Protein AF-A0A960R4X6-F1 (afdb_monomer_lite)

Radius of gyration: 18.83 Å; chains: 1; bounding box: 35×56×44 Å

pLDDT: mean 79.87, std 12.25, range [41.25, 94.38]

Foldseek 3Di:
DDADPVRDDDDDDDDQPPQQKDWDKDFPDDPQWTKIKIFIKRQDDDQLFARIKTWIKMWIDHPDPPDDTDIDPIDIDGAHDQDQDDPPDQPLLQHDVQKWKKWWFQDVHIDIFIWGADSVQWIDTPPWAWPTWGADSVFQKTWGWIQDPPPRWIKTWIFGRRRSNSKTWTKIDTPPTITIIIIHDPD

Secondary structure (DSSP, 8-state):
-EE-TTS-EE----PPPTTSEEEEEEE---SS-EEEEEEEEE---BTTTBSEEEEEEEEEE--STT-PPEEPPPEEEEE----PPPBTB---SS-SSSEEEEEEESSSS-EEEEEEE-TT-BEEETTSEEEEEEE-TTT-EEEEEEE-TTT-PEEEEEEEEETTTTEEEEEEEETTEEEEEEEEE--

Sequence (187 aa):
KGVLNDGKRVAASNWITGEGDWFLFRNLSTKAVKSHLGGYLNFRDLPGVSDFDGTLSRWTSKWVEGVETVTDDPVEVVGSSFVRRIKGEDPKLLGESGEGVLTLIGWDEPESFGISWNAKNRLFINGYRLLKGGINPRNGLVSGAFIDPETGQKAIFGGALLQKQGMVGGRFVRGEETGQILIEAND

Structure (mmCIF, N/CA/C/O backbone):
data_AF-A0A960R4X6-F1
#
_entry.id   AF-A0A960R4X6-F1
#
loop_
_atom_site.group_PDB
_atom_site.id
_atom_site.type_symbol
_atom_site.label_atom_id
_atom_site.label_alt_id
_atom_site.label_comp_id
_atom_site.label_asym_id
_atom_site.label_entity_id
_atom_site.label_seq_id
_atom_site.pdbx_PDB_ins_code
_atom_site.Cartn_x
_atom_site.Cartn_y
_atom_site.Cartn_z
_atom_site.occupancy
_atom_site.B_iso_or_equiv
_atom_site.auth_seq_id
_atom_site.auth_comp_id
_atom_site.auth_asym_id
_atom_site.auth_atom_id
_atom_site.pdbx_PDB_model_num
ATOM 1 N N . LYS A 1 1 ? -3.209 12.017 -13.807 1.00 55.88 1 LYS A N 1
ATOM 2 C CA . LYS A 1 1 ? -4.615 12.171 -14.267 1.00 55.88 1 LYS A CA 1
ATOM 3 C C . LYS A 1 1 ? -5.268 13.254 -13.421 1.00 55.88 1 LYS A C 1
ATOM 5 O O . LYS A 1 1 ? -5.107 13.198 -12.210 1.00 55.88 1 LYS A O 1
ATOM 10 N N . GLY A 1 2 ? -5.946 14.218 -14.032 1.00 50.75 2 GLY A N 1
ATOM 11 C CA . GLY A 1 2 ? -6.633 15.317 -13.351 1.00 50.75 2 GLY A CA 1
ATOM 12 C C . GLY A 1 2 ? -7.954 15.644 -14.039 1.00 50.75 2 GLY A C 1
ATOM 13 O O . GLY A 1 2 ? -8.261 15.074 -15.088 1.00 50.75 2 GLY A O 1
ATOM 14 N N . VAL A 1 3 ? -8.735 16.536 -13.442 1.00 59.34 3 VAL A N 1
ATOM 15 C CA . VAL A 1 3 ? -9.964 17.074 -14.032 1.00 59.34 3 VAL A CA 1
ATOM 16 C C . VAL A 1 3 ? -9.813 18.590 -14.070 1.00 59.34 3 VAL A C 1
ATOM 18 O O . VAL A 1 3 ? -9.476 19.188 -13.051 1.00 59.34 3 VAL A O 1
ATOM 21 N N . LEU A 1 4 ? -9.977 19.185 -15.249 1.00 53.28 4 LEU A N 1
ATOM 22 C CA . LEU A 1 4 ? -9.955 20.635 -15.430 1.00 53.28 4 LEU A CA 1
ATOM 23 C C . LEU A 1 4 ? -11.233 21.263 -14.858 1.00 53.28 4 LEU A C 1
ATOM 25 O O . LEU A 1 4 ? -12.225 20.575 -14.619 1.00 53.28 4 LEU A O 1
ATOM 29 N N . ASN A 1 5 ? -11.235 22.585 -14.687 1.00 41.25 5 ASN A N 1
ATOM 30 C CA . ASN A 1 5 ? -12.400 23.317 -14.177 1.00 41.25 5 ASN A CA 1
ATOM 31 C C . ASN A 1 5 ? -13.652 23.181 -15.072 1.00 41.25 5 ASN A C 1
ATOM 33 O O . ASN A 1 5 ? -14.757 23.400 -14.590 1.00 41.25 5 ASN A O 1
ATOM 37 N N . ASP A 1 6 ? -13.499 22.785 -16.341 1.00 75.56 6 ASP A N 1
ATOM 38 C CA . ASP A 1 6 ? -14.596 22.490 -17.276 1.00 75.56 6 ASP A CA 1
ATOM 39 C C . ASP A 1 6 ? -15.070 21.020 -17.228 1.00 75.56 6 ASP A C 1
ATOM 41 O O . ASP A 1 6 ? -15.877 20.590 -18.050 1.00 75.56 6 ASP A O 1
ATOM 45 N N . GLY A 1 7 ? -14.558 20.221 -16.285 1.00 57.72 7 GLY A N 1
ATOM 46 C CA . GLY A 1 7 ? -14.910 18.811 -16.122 1.00 57.72 7 GLY A CA 1
ATOM 47 C C . GLY A 1 7 ? -14.164 17.850 -17.053 1.00 57.72 7 GLY A C 1
ATOM 48 O O . GLY A 1 7 ? -14.346 16.632 -16.938 1.00 57.72 7 GLY A O 1
ATOM 49 N N . LYS A 1 8 ? -13.288 18.332 -17.948 1.00 65.50 8 LYS A N 1
ATOM 50 C CA . LYS A 1 8 ? -12.516 17.444 -18.829 1.00 65.50 8 LYS A CA 1
ATOM 51 C C . LYS A 1 8 ? -11.432 16.698 -18.068 1.00 65.50 8 LYS A C 1
ATOM 53 O O . LYS A 1 8 ? -10.655 17.269 -17.304 1.00 65.50 8 LYS A O 1
ATOM 58 N N . ARG A 1 9 ? -11.343 15.392 -18.327 1.00 65.81 9 ARG A N 1
ATOM 59 C CA . ARG A 1 9 ? -10.270 14.536 -17.813 1.00 65.81 9 ARG A CA 1
ATOM 60 C C . ARG A 1 9 ? -8.997 14.792 -18.606 1.00 65.81 9 ARG A C 1
ATOM 62 O O . ARG A 1 9 ? -8.986 14.622 -19.819 1.00 65.81 9 ARG A O 1
ATOM 69 N N . VAL A 1 10 ? -7.920 15.123 -17.910 1.00 53.00 10 VAL A N 1
ATOM 70 C CA . VAL A 1 10 ? -6.581 15.249 -18.489 1.00 53.00 10 VAL A CA 1
ATOM 71 C C . VAL A 1 10 ? -5.679 14.120 -18.005 1.00 53.00 10 VAL A C 1
ATOM 73 O O . VAL A 1 10 ? -5.672 13.740 -16.827 1.00 53.00 10 VAL A O 1
ATOM 76 N N . ALA A 1 11 ? -4.899 13.571 -18.928 1.00 57.22 11 ALA A N 1
ATOM 77 C CA . ALA A 1 11 ? -3.768 12.708 -18.636 1.00 57.22 11 ALA A CA 1
ATOM 78 C C . ALA A 1 11 ? -2.500 13.446 -19.070 1.00 57.22 11 ALA A C 1
ATOM 80 O O . ALA A 1 11 ? -2.475 14.039 -20.141 1.00 57.22 11 ALA A O 1
ATOM 81 N N . ALA A 1 12 ? -1.483 13.425 -18.216 1.00 58.88 12 ALA A N 1
ATOM 82 C CA . ALA A 1 12 ? -0.151 13.890 -18.556 1.00 58.88 12 ALA A CA 1
ATOM 83 C C . ALA A 1 12 ? 0.741 12.654 -18.649 1.00 58.88 12 ALA A C 1
ATOM 85 O O . ALA A 1 12 ? 0.661 11.776 -17.785 1.00 58.88 12 ALA A O 1
ATOM 86 N N . SER A 1 13 ? 1.543 12.592 -19.701 1.00 66.12 13 SER A N 1
ATOM 87 C CA . SER A 1 13 ? 2.703 11.717 -19.817 1.00 66.12 13 SER A CA 1
ATOM 88 C C . SER A 1 13 ? 3.943 12.573 -19.613 1.00 66.12 13 SER A C 1
ATOM 90 O O . SER A 1 13 ? 3.954 13.741 -19.999 1.00 66.12 13 SER A O 1
ATOM 92 N N . ASN A 1 14 ? 4.971 12.005 -19.003 1.00 66.12 14 ASN A N 1
ATOM 93 C CA . ASN A 1 14 ? 6.261 12.660 -18.871 1.00 66.12 14 ASN A CA 1
ATOM 94 C C . ASN A 1 14 ? 7.337 11.704 -19.385 1.00 66.12 14 ASN A C 1
ATOM 96 O O . ASN A 1 14 ? 7.110 10.492 -19.426 1.00 66.12 14 ASN A O 1
ATOM 100 N N . TRP A 1 15 ? 8.469 12.255 -19.796 1.00 75.69 15 TRP A N 1
ATOM 101 C CA . TRP A 1 15 ? 9.598 11.459 -20.256 1.00 75.69 15 TRP A CA 1
ATOM 102 C C . TRP A 1 15 ? 10.333 10.883 -19.046 1.00 75.69 15 TRP A C 1
ATOM 104 O O . TRP A 1 15 ? 10.498 11.563 -18.033 1.00 75.69 15 TRP A O 1
ATOM 114 N N . ILE A 1 16 ? 10.727 9.620 -19.155 1.00 77.88 16 ILE A N 1
ATOM 115 C CA . ILE A 1 16 ? 11.693 8.988 -18.257 1.00 77.88 16 ILE A CA 1
ATOM 116 C C . ILE A 1 16 ? 13.057 9.184 -18.924 1.00 77.88 16 ILE A C 1
ATOM 118 O O . ILE A 1 16 ? 13.142 9.115 -20.157 1.00 77.88 16 ILE A O 1
ATOM 122 N N . THR A 1 17 ? 14.101 9.492 -18.155 1.00 81.62 17 THR A N 1
ATOM 123 C CA . THR A 1 17 ? 15.453 9.593 -18.725 1.00 81.62 17 THR A CA 1
ATOM 124 C C . THR A 1 17 ? 15.879 8.240 -19.306 1.00 81.62 17 THR A C 1
ATOM 126 O O . THR A 1 17 ? 15.308 7.198 -18.981 1.00 81.62 17 THR A O 1
ATOM 129 N N . GLY A 1 18 ? 16.905 8.226 -20.161 1.00 78.88 18 GLY A N 1
ATOM 130 C CA . GLY A 1 18 ? 17.477 6.962 -20.648 1.00 78.88 18 GLY A CA 1
ATOM 131 C C . GLY A 1 18 ? 18.017 6.063 -19.524 1.00 78.88 18 GLY A C 1
ATOM 132 O O . GLY A 1 18 ? 18.148 4.862 -19.721 1.00 78.88 18 GLY A O 1
ATOM 133 N N . GLU A 1 19 ? 18.278 6.642 -18.350 1.00 84.69 19 GLU A N 1
ATOM 134 C CA . GLU A 1 19 ? 18.778 5.972 -17.144 1.00 84.69 19 GLU A CA 1
ATOM 135 C C . GLU A 1 19 ? 17.646 5.500 -16.211 1.00 84.69 19 GLU A C 1
ATOM 137 O O . GLU A 1 19 ? 17.907 4.918 -15.161 1.00 84.69 19 GLU A O 1
ATOM 142 N N . GLY A 1 20 ? 16.383 5.716 -16.595 1.00 85.12 20 GLY A N 1
ATOM 143 C CA . GLY A 1 20 ? 15.223 5.299 -15.809 1.00 85.12 20 GLY A CA 1
ATOM 144 C C . GLY A 1 20 ? 14.754 6.330 -14.781 1.00 85.12 20 GLY A C 1
ATOM 145 O O . GLY A 1 20 ? 13.775 6.079 -14.082 1.00 85.12 20 GLY A O 1
ATOM 146 N N . ASP A 1 21 ? 15.377 7.503 -14.693 1.00 88.94 21 ASP A N 1
ATOM 147 C CA . ASP A 1 21 ? 14.996 8.510 -13.705 1.00 88.94 21 ASP A CA 1
ATOM 148 C C . ASP A 1 21 ? 13.727 9.258 -14.094 1.00 88.94 21 ASP A C 1
ATOM 150 O O . ASP A 1 21 ? 13.495 9.649 -15.246 1.00 88.94 21 ASP A O 1
ATOM 154 N N . TRP A 1 22 ? 12.912 9.517 -13.082 1.00 89.62 22 TRP A N 1
ATOM 155 C CA . TRP A 1 22 ? 11.679 10.258 -13.213 1.00 89.62 22 TRP A CA 1
ATOM 156 C C . TRP A 1 22 ? 11.406 11.104 -11.977 1.00 89.62 22 TRP A C 1
ATOM 158 O O . TRP A 1 22 ? 11.309 10.603 -10.858 1.00 89.62 22 TRP A O 1
ATOM 168 N N . PHE A 1 23 ? 11.205 12.403 -12.184 1.00 87.62 23 PHE A N 1
ATOM 169 C CA . PHE A 1 23 ? 10.768 13.287 -11.114 1.00 87.62 23 PHE A CA 1
ATOM 170 C C . PHE A 1 23 ? 9.242 13.250 -10.981 1.00 87.62 23 PHE A C 1
ATOM 172 O O . PHE A 1 23 ? 8.503 13.689 -11.873 1.00 87.62 23 PHE A O 1
ATOM 179 N N . LEU A 1 24 ? 8.764 12.746 -9.844 1.00 86.81 24 LEU A N 1
ATOM 180 C CA . LEU A 1 24 ? 7.360 12.805 -9.471 1.00 86.81 24 LEU A CA 1
ATOM 181 C C . LEU A 1 24 ? 7.066 14.164 -8.836 1.00 86.81 24 LEU A C 1
ATOM 183 O O . LEU A 1 24 ? 7.719 14.577 -7.884 1.00 86.81 24 LEU A O 1
ATOM 187 N N . PHE A 1 25 ? 5.992 14.804 -9.287 1.00 85.12 25 PHE A N 1
ATOM 188 C CA . PHE A 1 25 ? 5.370 15.909 -8.571 1.00 85.12 25 PHE A CA 1
ATOM 189 C C . PHE A 1 25 ? 3.854 15.749 -8.576 1.00 85.12 25 PHE A C 1
ATOM 191 O O . PHE A 1 25 ? 3.225 15.531 -9.616 1.00 85.12 25 PHE A O 1
ATOM 198 N N . ARG A 1 26 ? 3.243 15.882 -7.401 1.00 84.00 26 ARG A N 1
ATOM 199 C CA . ARG A 1 26 ? 1.800 15.820 -7.216 1.00 84.00 26 ARG A CA 1
ATOM 200 C C . ARG A 1 26 ? 1.354 16.869 -6.215 1.00 84.00 26 ARG A C 1
ATOM 202 O O . ARG A 1 26 ? 1.746 16.856 -5.055 1.00 84.00 26 ARG A O 1
ATOM 209 N N . ASN A 1 27 ? 0.450 17.737 -6.652 1.00 82.50 27 ASN A N 1
ATOM 210 C CA . ASN A 1 27 ? -0.238 18.643 -5.748 1.00 82.50 27 ASN A CA 1
ATOM 211 C C . ASN A 1 27 ? -1.233 17.854 -4.873 1.00 82.50 27 ASN A C 1
ATOM 213 O O . ASN A 1 27 ? -2.078 17.123 -5.397 1.00 82.50 27 ASN A O 1
ATOM 217 N N . LEU A 1 28 ? -1.099 17.987 -3.553 1.00 81.62 28 LEU A N 1
ATOM 218 C CA . LEU A 1 28 ? -1.963 17.388 -2.529 1.00 81.62 28 LEU A CA 1
ATOM 219 C C . LEU A 1 28 ? -2.764 18.455 -1.759 1.00 81.62 28 LEU A C 1
ATOM 221 O O . LEU A 1 28 ? -3.401 18.165 -0.748 1.00 81.62 28 LEU A O 1
ATOM 225 N N . SER A 1 29 ? -2.730 19.701 -2.229 1.00 78.38 29 SER A N 1
ATOM 226 C CA . SER A 1 29 ? -3.354 20.838 -1.566 1.00 78.38 29 SER A CA 1
ATOM 227 C C . SER A 1 29 ? -4.866 20.676 -1.448 1.00 78.38 29 SER A C 1
ATOM 229 O O . SER A 1 29 ? -5.559 20.308 -2.397 1.00 78.38 29 SER A O 1
ATOM 231 N N . THR A 1 30 ? -5.386 21.054 -0.288 1.00 76.81 30 THR A N 1
ATOM 232 C CA . THR A 1 30 ? -6.812 21.225 -0.016 1.00 76.81 30 THR A CA 1
ATOM 233 C C . THR A 1 30 ? -7.149 22.718 0.077 1.00 76.81 30 THR A C 1
ATOM 235 O O . THR A 1 30 ? -6.309 23.591 -0.172 1.00 76.81 30 THR A O 1
ATOM 238 N N . LYS A 1 31 ? -8.403 23.041 0.425 1.00 74.38 31 LYS A N 1
ATOM 239 C CA . LYS A 1 31 ? -8.792 24.426 0.733 1.00 74.38 31 LYS A CA 1
ATOM 240 C C . LYS A 1 31 ? -8.050 24.970 1.960 1.00 74.38 31 LYS A C 1
ATOM 242 O O . LYS A 1 31 ? -7.703 26.142 1.961 1.00 74.38 31 LYS A O 1
ATOM 247 N N . ALA A 1 32 ? -7.804 24.124 2.959 1.00 71.31 32 ALA A N 1
ATOM 248 C CA . ALA A 1 32 ? -7.228 24.520 4.242 1.00 71.31 32 ALA A CA 1
ATOM 249 C C . ALA A 1 32 ? -5.696 24.405 4.289 1.00 71.31 32 ALA A C 1
ATOM 251 O O . ALA A 1 32 ? -5.051 25.133 5.032 1.00 71.31 32 ALA A O 1
ATOM 252 N N . VAL A 1 33 ? -5.102 23.500 3.504 1.00 71.56 33 VAL A N 1
ATOM 253 C CA . VAL A 1 33 ? -3.666 23.197 3.572 1.00 71.56 33 VAL A CA 1
ATOM 254 C C . VAL A 1 33 ? -3.074 23.175 2.174 1.00 71.56 33 VAL A C 1
ATOM 256 O O . VAL A 1 33 ? -3.592 22.493 1.289 1.00 71.56 33 VAL A O 1
ATOM 259 N N . LYS A 1 34 ? -1.962 23.883 1.972 1.00 79.62 34 LYS A N 1
ATOM 260 C CA . LYS A 1 34 ? -1.171 23.773 0.747 1.00 79.62 34 LYS A CA 1
ATOM 261 C C . LYS A 1 34 ? -0.106 22.707 0.955 1.00 79.62 34 LYS A C 1
ATOM 263 O O . LYS A 1 34 ? 0.719 22.813 1.855 1.00 79.62 34 LYS A O 1
ATOM 268 N N . SER A 1 35 ? -0.158 21.648 0.156 1.00 81.62 35 SER A N 1
ATOM 269 C CA . SER A 1 35 ? 0.827 20.574 0.233 1.00 81.62 35 SER A CA 1
ATOM 270 C C . SER A 1 35 ? 1.132 19.975 -1.131 1.00 81.62 35 SER A C 1
ATOM 272 O O . SER A 1 35 ? 0.297 19.969 -2.041 1.00 81.62 35 SER A O 1
ATOM 274 N N . HIS A 1 36 ? 2.351 19.475 -1.264 1.00 83.88 36 HIS A N 1
ATOM 275 C CA . HIS A 1 36 ? 2.868 18.845 -2.464 1.00 83.88 36 HIS A CA 1
ATOM 276 C C . HIS A 1 36 ? 3.633 17.589 -2.066 1.00 83.88 36 HIS A C 1
ATOM 278 O O . HIS A 1 36 ? 4.285 17.554 -1.029 1.00 83.88 36 HIS A O 1
ATOM 284 N N . LEU A 1 37 ? 3.548 16.565 -2.900 1.00 86.12 37 LEU A N 1
ATOM 285 C CA . LEU A 1 37 ? 4.399 15.389 -2.845 1.00 86.12 37 LEU A CA 1
ATOM 286 C C . LEU A 1 37 ? 5.321 15.441 -4.051 1.00 86.12 37 LEU A C 1
ATOM 288 O O . LEU A 1 37 ? 4.845 15.656 -5.168 1.00 86.12 37 LEU A O 1
ATOM 292 N N . GLY A 1 38 ? 6.603 15.198 -3.858 1.00 88.94 38 GLY A N 1
ATOM 293 C CA . GLY A 1 38 ? 7.483 14.965 -4.986 1.00 88.94 38 GLY A CA 1
ATOM 294 C C . GLY A 1 38 ? 8.826 14.405 -4.586 1.00 88.94 38 GLY A C 1
ATOM 295 O O . GLY A 1 38 ? 9.102 14.204 -3.410 1.00 88.94 38 GLY A O 1
ATOM 296 N N . GLY A 1 39 ? 9.628 14.102 -5.591 1.00 89.81 39 GLY A N 1
ATOM 297 C CA . GLY A 1 39 ? 10.891 13.409 -5.417 1.00 89.81 39 GLY A CA 1
ATOM 298 C C . GLY A 1 39 ? 11.252 12.612 -6.658 1.00 89.81 39 GLY A C 1
ATOM 299 O O . GLY A 1 39 ? 10.629 12.767 -7.711 1.00 89.81 39 GLY A O 1
ATOM 300 N N . TYR A 1 40 ? 12.266 11.773 -6.530 1.00 91.44 40 TYR A N 1
ATOM 301 C CA . TYR A 1 40 ? 12.834 11.025 -7.642 1.00 91.44 40 TYR A CA 1
ATOM 302 C C . TYR A 1 40 ? 12.448 9.560 -7.529 1.00 91.44 40 TYR A C 1
ATOM 304 O O . TYR A 1 40 ? 12.561 8.971 -6.457 1.00 91.44 40 TYR A O 1
ATOM 312 N N . LEU A 1 41 ? 11.996 8.992 -8.642 1.00 91.94 41 LEU A N 1
ATOM 313 C CA . LEU A 1 41 ? 11.854 7.557 -8.834 1.00 91.94 41 LEU A CA 1
ATOM 314 C C . LEU A 1 41 ? 12.871 7.111 -9.880 1.00 91.94 41 LEU A C 1
ATOM 316 O O . LEU A 1 41 ? 13.029 7.783 -10.898 1.00 91.94 41 LEU A O 1
ATOM 320 N N . ASN A 1 42 ? 13.501 5.969 -9.655 1.00 92.62 42 ASN A N 1
ATOM 321 C CA . ASN A 1 42 ? 14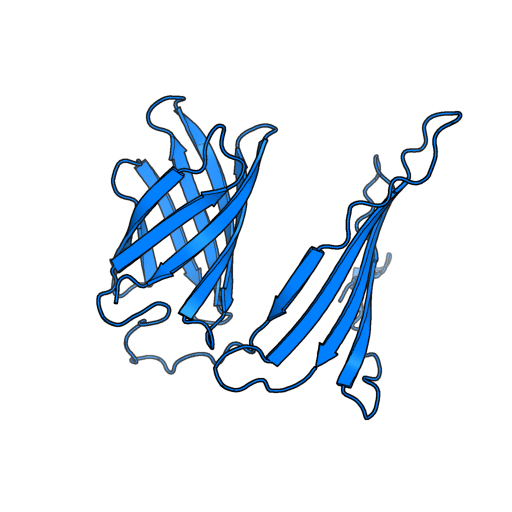.326 5.281 -10.630 1.00 92.62 42 ASN A CA 1
ATOM 322 C C . ASN A 1 42 ? 13.595 4.010 -11.080 1.00 92.62 42 ASN A C 1
ATOM 324 O O . ASN A 1 42 ? 13.337 3.101 -10.290 1.00 92.62 42 ASN A O 1
ATOM 328 N N . PHE A 1 43 ? 13.202 3.977 -12.350 1.00 90.38 43 PHE A N 1
ATOM 329 C CA . PHE A 1 43 ? 12.570 2.835 -12.993 1.00 90.38 43 PHE A CA 1
ATOM 330 C C . PHE A 1 43 ? 13.642 1.867 -13.473 1.00 90.38 43 PHE A C 1
ATOM 332 O O . PHE A 1 43 ? 14.248 2.054 -14.529 1.00 90.38 43 PHE A O 1
ATOM 339 N N . ARG A 1 44 ? 13.830 0.802 -12.703 1.00 88.56 44 ARG A N 1
ATOM 340 C CA . ARG A 1 44 ? 14.741 -0.293 -13.013 1.00 88.56 44 ARG A CA 1
ATOM 341 C C . ARG A 1 44 ? 14.132 -1.599 -12.537 1.00 88.56 44 ARG A C 1
ATOM 343 O O . ARG A 1 44 ? 13.559 -1.675 -11.453 1.00 88.56 44 ARG A O 1
ATOM 350 N N . ASP A 1 45 ? 14.269 -2.634 -13.354 1.00 87.56 45 ASP A N 1
ATOM 351 C CA . ASP A 1 45 ? 13.912 -3.981 -12.933 1.00 87.56 45 ASP A CA 1
ATOM 352 C C . ASP A 1 45 ? 14.989 -4.496 -11.975 1.00 87.56 45 ASP A C 1
ATOM 354 O O . ASP A 1 45 ? 16.117 -4.776 -12.385 1.00 87.56 45 ASP A O 1
ATOM 358 N N . LEU A 1 46 ? 14.642 -4.589 -10.693 1.00 87.38 46 LEU A N 1
ATOM 359 C CA . LEU A 1 46 ? 15.395 -5.349 -9.707 1.00 87.38 46 LEU A CA 1
ATOM 360 C C . LEU A 1 46 ? 14.680 -6.694 -9.515 1.00 87.38 46 LEU A C 1
ATOM 362 O O . LEU A 1 46 ? 13.614 -6.732 -8.882 1.00 87.38 46 LEU A O 1
ATOM 366 N N . PRO A 1 47 ? 15.226 -7.802 -10.054 1.00 85.00 47 PRO A N 1
ATOM 367 C CA . PRO A 1 47 ? 14.582 -9.108 -9.991 1.00 85.00 47 PRO A CA 1
ATOM 368 C C . PRO A 1 47 ? 14.229 -9.506 -8.556 1.00 85.00 47 PRO A C 1
ATOM 370 O O . PRO A 1 47 ? 15.081 -9.488 -7.672 1.00 85.00 47 PRO A O 1
ATOM 373 N N . GLY A 1 48 ? 12.957 -9.840 -8.323 1.00 79.62 48 GLY A N 1
ATOM 374 C CA . GLY A 1 48 ? 12.436 -10.212 -7.000 1.00 79.62 48 GLY A CA 1
ATOM 375 C C . GLY A 1 48 ? 12.328 -9.066 -5.987 1.00 79.62 48 GLY A C 1
ATOM 376 O O . GLY A 1 48 ? 11.830 -9.288 -4.891 1.00 79.62 48 GLY A O 1
ATOM 377 N N . VAL A 1 49 ? 12.743 -7.843 -6.336 1.00 86.19 49 VAL A N 1
ATOM 378 C CA . VAL A 1 49 ? 12.767 -6.711 -5.400 1.00 86.19 49 VAL A CA 1
ATOM 379 C C . VAL A 1 49 ? 11.817 -5.606 -5.824 1.00 86.19 49 VAL A C 1
ATOM 381 O O . VAL A 1 49 ? 10.928 -5.280 -5.060 1.00 86.19 49 VAL A O 1
ATOM 384 N N . SER A 1 50 ? 11.957 -5.001 -7.001 1.00 90.38 50 SER A N 1
ATOM 385 C CA . SER A 1 50 ? 11.110 -3.866 -7.401 1.00 90.38 50 SER A CA 1
ATOM 386 C C . SER A 1 50 ? 11.138 -3.637 -8.913 1.00 90.38 50 SER A C 1
ATOM 388 O O . SER A 1 50 ? 11.968 -4.187 -9.631 1.00 90.38 50 SER A O 1
ATOM 390 N N . ASP A 1 51 ? 10.162 -2.890 -9.420 1.00 89.06 51 ASP A N 1
ATOM 391 C CA . ASP A 1 51 ? 10.151 -2.329 -10.782 1.00 89.06 51 ASP A CA 1
ATOM 392 C C . ASP A 1 51 ? 10.525 -0.839 -10.792 1.00 89.06 51 ASP A C 1
ATOM 394 O O . ASP A 1 51 ? 10.820 -0.261 -11.838 1.00 89.06 51 ASP A O 1
ATOM 398 N N . PHE A 1 52 ? 10.467 -0.204 -9.624 1.00 90.94 52 PHE A N 1
ATOM 399 C CA . PHE A 1 52 ? 11.045 1.103 -9.374 1.00 90.94 52 PHE A CA 1
ATOM 400 C C . PHE A 1 52 ? 11.319 1.268 -7.883 1.00 90.94 52 PHE A C 1
ATOM 402 O O . PHE A 1 52 ? 10.654 0.659 -7.035 1.00 90.94 52 PHE A O 1
ATOM 409 N N . ASP A 1 53 ? 12.260 2.142 -7.575 1.00 92.94 53 ASP A N 1
ATOM 410 C CA . ASP A 1 53 ? 12.533 2.618 -6.227 1.00 92.94 53 ASP A CA 1
ATOM 411 C C . ASP A 1 53 ? 12.779 4.129 -6.241 1.00 92.94 53 ASP A C 1
ATOM 413 O O . ASP A 1 53 ? 12.684 4.771 -7.289 1.00 92.94 53 ASP A O 1
ATOM 417 N N . GLY A 1 54 ? 13.000 4.726 -5.077 1.00 92.81 54 GLY A N 1
ATOM 418 C CA . GLY A 1 54 ? 13.394 6.121 -4.984 1.00 92.81 54 GLY A CA 1
ATOM 419 C C . GLY A 1 54 ? 12.996 6.754 -3.667 1.00 92.81 54 GLY A C 1
ATOM 420 O O . GLY A 1 54 ? 12.810 6.080 -2.654 1.00 92.81 54 GLY A O 1
ATOM 421 N N . THR A 1 55 ? 12.833 8.071 -3.688 1.00 93.38 55 THR A N 1
ATOM 422 C CA . THR A 1 55 ? 12.561 8.850 -2.484 1.00 93.38 55 THR A CA 1
ATOM 423 C C . THR A 1 55 ? 11.533 9.928 -2.771 1.00 93.38 55 THR A C 1
ATOM 425 O O . THR A 1 55 ? 11.657 10.675 -3.743 1.00 93.38 55 THR A O 1
ATOM 428 N N . LEU A 1 56 ? 10.525 10.032 -1.906 1.00 89.88 56 LEU A N 1
ATOM 429 C CA . LEU A 1 56 ? 9.499 11.067 -1.963 1.00 89.88 56 LEU A CA 1
ATOM 430 C C . LEU A 1 56 ? 9.489 11.886 -0.675 1.00 89.88 56 LEU A C 1
ATOM 432 O O . LEU A 1 56 ? 9.467 11.335 0.420 1.00 89.88 56 LEU A O 1
ATOM 436 N N . SER A 1 57 ? 9.399 13.202 -0.809 1.00 87.88 57 SER A N 1
ATOM 437 C CA . SER A 1 57 ? 9.193 14.135 0.295 1.00 87.88 57 SER A CA 1
ATOM 438 C C . SER A 1 57 ? 7.835 14.810 0.157 1.00 87.88 57 SER A C 1
ATOM 440 O O . SER A 1 57 ? 7.368 15.120 -0.948 1.00 87.88 57 SER A O 1
ATOM 442 N N . ARG A 1 58 ? 7.186 15.059 1.296 1.00 83.62 58 ARG A N 1
ATOM 443 C CA . ARG A 1 58 ? 5.997 15.908 1.353 1.00 83.62 58 ARG A CA 1
ATOM 444 C C . ARG A 1 58 ? 6.408 17.298 1.817 1.00 83.62 58 ARG A C 1
ATOM 446 O O . ARG A 1 58 ? 6.983 17.462 2.885 1.00 83.62 58 ARG A O 1
ATOM 453 N N . TRP A 1 59 ? 6.036 18.302 1.040 1.00 80.81 59 TRP A N 1
ATOM 454 C CA . TRP A 1 59 ? 6.168 19.707 1.401 1.00 80.81 59 TRP A CA 1
ATOM 455 C C . TRP A 1 59 ? 4.810 20.242 1.814 1.00 80.81 59 TRP A C 1
ATOM 457 O O . TRP A 1 59 ? 3.862 20.182 1.028 1.00 80.81 59 TRP A O 1
ATOM 467 N N . THR A 1 60 ? 4.709 20.788 3.020 1.00 75.06 60 THR A N 1
ATOM 468 C CA . THR A 1 60 ? 3.489 21.430 3.509 1.00 75.06 60 THR A CA 1
ATOM 469 C C . THR A 1 60 ? 3.786 22.882 3.846 1.00 75.06 60 THR A C 1
ATOM 471 O O . THR A 1 60 ? 4.598 23.174 4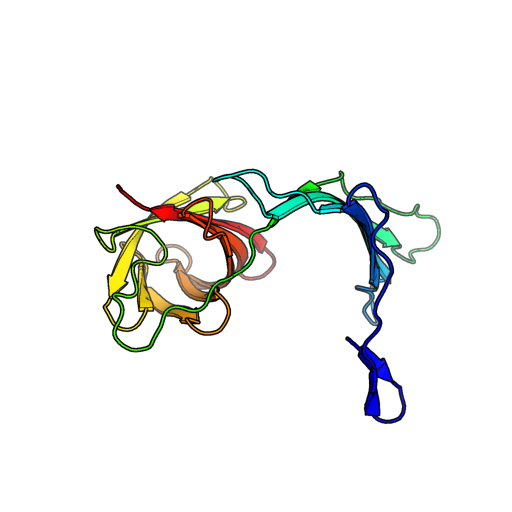.720 1.00 75.06 60 THR A O 1
ATOM 474 N N . SER A 1 61 ? 3.098 23.810 3.184 1.00 65.00 61 SER A N 1
ATOM 475 C CA . SER A 1 61 ? 3.075 25.206 3.607 1.00 65.00 61 SER A CA 1
ATOM 476 C C . SER A 1 61 ? 1.823 25.445 4.446 1.00 65.00 61 S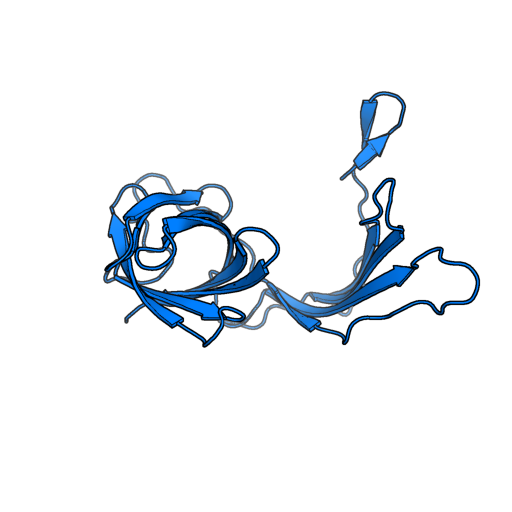ER A C 1
ATOM 478 O O . SER A 1 61 ? 0.687 25.395 3.962 1.00 65.00 61 SER A O 1
ATOM 480 N N . LYS A 1 62 ? 2.026 25.676 5.746 1.00 57.19 62 LYS A N 1
ATOM 481 C CA . LYS A 1 62 ? 0.980 26.212 6.616 1.00 57.19 62 LYS A CA 1
ATOM 482 C C . LYS A 1 62 ? 0.995 27.727 6.447 1.00 57.19 62 LYS A C 1
ATOM 484 O O . LYS A 1 62 ? 1.957 28.374 6.831 1.00 57.19 62 LYS A O 1
ATOM 489 N N . TRP A 1 63 ? -0.060 28.298 5.869 1.00 48.12 63 TRP A N 1
ATOM 490 C CA . TRP A 1 63 ? -0.266 29.746 5.924 1.00 48.12 63 TRP A CA 1
ATOM 491 C C . TRP A 1 63 ? -0.774 30.105 7.320 1.00 48.12 63 TRP A C 1
ATOM 493 O O . TRP A 1 63 ? -1.975 30.178 7.559 1.00 48.12 63 TRP A O 1
ATOM 503 N N . VAL A 1 64 ? 0.161 30.273 8.249 1.00 52.75 64 VAL A N 1
ATOM 504 C CA . VAL A 1 64 ? -0.042 31.007 9.498 1.00 52.75 64 VAL A CA 1
ATOM 505 C C . VAL A 1 64 ? 1.026 32.091 9.503 1.00 52.75 64 VAL A C 1
ATOM 507 O O . VAL A 1 64 ? 2.170 31.823 9.138 1.00 52.75 64 VAL A O 1
ATOM 510 N N . GLU A 1 65 ? 0.624 33.319 9.814 1.00 43.19 65 GLU A N 1
ATOM 511 C CA . GLU A 1 65 ? 1.480 34.505 9.812 1.00 43.19 65 GLU A CA 1
ATOM 512 C C . GLU A 1 65 ? 2.805 34.206 10.547 1.00 43.19 65 GLU A C 1
ATOM 514 O O . GLU A 1 65 ? 2.807 33.952 11.749 1.00 43.19 65 GLU A O 1
ATOM 519 N N . GLY A 1 66 ? 3.919 34.150 9.802 1.00 50.81 66 GLY A N 1
ATOM 520 C CA . GLY A 1 66 ? 5.267 33.971 10.356 1.00 50.81 66 GLY A CA 1
ATOM 521 C C . GLY A 1 66 ? 5.879 32.557 10.412 1.00 50.81 66 GLY A C 1
ATOM 522 O O . GLY A 1 66 ? 6.883 32.420 11.103 1.00 50.81 66 GLY A O 1
ATOM 523 N N . VAL A 1 67 ? 5.367 31.520 9.722 1.00 55.16 67 VAL A N 1
ATOM 524 C CA . VAL A 1 67 ? 5.963 30.154 9.788 1.00 55.16 67 VAL A CA 1
ATOM 525 C C . VAL A 1 67 ? 6.423 29.580 8.437 1.00 55.16 67 VAL A C 1
ATOM 527 O O . VAL A 1 67 ? 5.759 29.713 7.410 1.00 55.16 67 VAL A O 1
ATOM 530 N N . GLU A 1 68 ? 7.588 28.924 8.501 1.00 57.06 68 GLU A N 1
ATOM 531 C CA . GLU A 1 68 ? 8.369 28.256 7.454 1.00 57.06 68 GLU A CA 1
ATOM 532 C C . GLU A 1 68 ? 7.636 27.121 6.714 1.00 57.06 68 GLU A C 1
ATOM 534 O O . GLU A 1 68 ? 6.709 26.479 7.214 1.00 57.06 68 GLU A O 1
ATOM 539 N N . THR A 1 69 ? 8.104 26.834 5.496 1.00 56.50 69 THR A N 1
ATOM 540 C CA . THR A 1 69 ? 7.726 25.618 4.762 1.00 56.50 69 THR A CA 1
ATOM 541 C C . THR A 1 69 ? 8.259 24.407 5.520 1.00 56.50 69 THR A C 1
ATOM 543 O O . THR A 1 69 ? 9.471 24.246 5.633 1.00 56.50 69 THR A O 1
ATOM 546 N N . VAL A 1 70 ? 7.369 23.538 6.001 1.00 61.25 70 VAL A N 1
ATOM 547 C CA . VAL A 1 70 ? 7.775 22.287 6.645 1.00 61.25 70 VAL A CA 1
ATOM 548 C C . VAL A 1 70 ? 7.906 21.224 5.562 1.00 61.25 70 VAL A C 1
ATOM 550 O O . VAL A 1 70 ? 6.947 20.914 4.846 1.00 61.25 70 VAL A O 1
ATOM 553 N N . THR A 1 71 ? 9.119 20.704 5.423 1.00 61.22 71 THR A N 1
ATOM 554 C CA . THR A 1 71 ? 9.405 19.515 4.621 1.00 61.22 71 THR A CA 1
ATOM 555 C C . THR A 1 71 ? 9.416 18.333 5.571 1.00 61.22 71 THR A C 1
ATOM 557 O O . THR A 1 71 ? 10.130 18.375 6.569 1.00 61.22 71 THR A O 1
ATOM 560 N N . ASP A 1 72 ? 8.614 17.314 5.288 1.00 73.44 72 ASP A N 1
ATOM 561 C CA . ASP A 1 72 ? 8.745 16.042 5.993 1.00 73.44 72 ASP A CA 1
ATOM 562 C C . ASP A 1 72 ? 10.035 15.346 5.544 1.00 73.44 72 ASP A C 1
ATOM 564 O O . ASP A 1 72 ? 10.469 15.527 4.397 1.00 73.44 72 ASP A O 1
ATOM 568 N N . ASP A 1 73 ? 10.600 14.507 6.413 1.00 79.44 73 ASP A N 1
ATOM 569 C CA . ASP A 1 73 ? 11.745 13.678 6.051 1.00 79.44 73 ASP A CA 1
ATOM 570 C C . ASP A 1 73 ? 11.453 12.883 4.766 1.00 79.44 73 ASP A C 1
ATOM 572 O O . ASP A 1 73 ? 10.333 12.383 4.576 1.00 79.44 73 ASP A O 1
ATOM 576 N N . PRO A 1 74 ? 12.427 12.787 3.845 1.00 84.94 74 PRO A N 1
ATOM 577 C CA . PRO A 1 74 ? 12.273 11.980 2.649 1.00 84.94 74 PRO A CA 1
ATOM 578 C C . PRO A 1 74 ? 11.968 10.524 3.018 1.00 84.94 74 PRO A C 1
ATOM 580 O O . PRO A 1 74 ? 12.631 9.933 3.866 1.00 84.94 74 PRO A O 1
ATOM 583 N N . VAL A 1 75 ? 10.965 9.941 2.367 1.00 86.25 75 VAL A N 1
ATOM 584 C CA . VAL A 1 75 ? 10.551 8.551 2.571 1.00 86.25 75 VAL A CA 1
ATOM 585 C C . VAL A 1 75 ? 10.989 7.727 1.371 1.00 86.25 75 VAL A C 1
ATOM 587 O O . VAL A 1 75 ? 10.714 8.097 0.225 1.00 86.25 75 VAL A O 1
ATOM 590 N N . GLU A 1 76 ? 11.645 6.602 1.633 1.00 90.38 76 GLU A N 1
ATOM 591 C CA . GLU A 1 76 ? 11.974 5.622 0.604 1.00 90.38 76 GLU A CA 1
ATOM 592 C C . GLU A 1 76 ? 10.708 4.958 0.070 1.00 90.38 76 GLU A C 1
ATOM 594 O O . GLU A 1 76 ? 9.778 4.624 0.810 1.00 90.38 76 GLU A O 1
ATOM 599 N N . VAL A 1 77 ? 10.662 4.770 -1.243 1.00 89.62 77 VAL A N 1
ATOM 600 C CA . VAL A 1 77 ? 9.547 4.105 -1.902 1.00 89.62 77 VAL A CA 1
ATOM 601 C C . VAL A 1 77 ? 10.054 2.998 -2.793 1.00 89.62 77 VAL A C 1
ATOM 603 O O . VAL A 1 77 ? 11.072 3.126 -3.462 1.00 89.62 77 VAL A O 1
ATOM 606 N N . VAL A 1 78 ? 9.279 1.927 -2.837 1.00 90.88 78 VAL A N 1
ATOM 607 C CA . VAL A 1 78 ? 9.433 0.842 -3.794 1.00 90.88 78 VAL A CA 1
ATOM 608 C C . VAL A 1 78 ? 8.091 0.594 -4.452 1.00 90.88 78 VAL A C 1
ATOM 610 O O . VAL A 1 78 ? 7.030 0.821 -3.860 1.00 90.88 78 VAL A O 1
ATOM 613 N N . GLY A 1 79 ? 8.123 0.106 -5.680 1.00 87.81 79 GLY A N 1
ATOM 614 C CA . GLY A 1 79 ? 6.920 -0.358 -6.338 1.00 87.81 79 GLY A CA 1
ATOM 615 C C . GLY A 1 79 ? 7.168 -1.555 -7.220 1.00 87.81 79 GLY A C 1
ATOM 616 O O . GLY A 1 79 ? 8.292 -1.877 -7.594 1.00 87.81 79 GLY A O 1
ATOM 617 N N . SER A 1 80 ? 6.073 -2.227 -7.536 1.00 86.50 80 SER A N 1
ATOM 618 C CA . SER A 1 80 ? 6.048 -3.368 -8.430 1.00 86.50 80 SER A CA 1
ATOM 619 C C . SER A 1 80 ? 4.858 -3.217 -9.373 1.00 86.50 80 SER A C 1
ATOM 621 O O . SER A 1 80 ? 3.782 -2.741 -9.000 1.00 86.50 80 SER A O 1
ATOM 623 N N . SER A 1 81 ? 5.078 -3.580 -10.626 1.00 85.88 81 SER A N 1
ATOM 624 C CA . SER A 1 81 ? 4.054 -3.757 -11.631 1.00 85.88 81 SER A CA 1
ATOM 625 C C . SER A 1 81 ? 3.099 -4.862 -11.187 1.00 85.88 81 SER A C 1
ATOM 627 O O . SER A 1 81 ? 3.502 -5.925 -10.724 1.00 85.88 81 SER A O 1
ATOM 629 N N . PHE A 1 82 ? 1.801 -4.595 -11.306 1.00 84.75 82 PHE A N 1
ATOM 630 C CA . PHE A 1 82 ? 0.786 -5.582 -10.976 1.00 84.75 82 PHE A CA 1
ATOM 631 C C . PHE A 1 82 ? 0.371 -6.335 -12.237 1.00 84.75 82 PHE A C 1
ATOM 633 O O . PHE A 1 82 ? -0.279 -5.776 -13.128 1.00 84.75 82 PHE A O 1
ATOM 640 N N . VAL A 1 83 ? 0.692 -7.622 -12.282 1.00 85.38 83 VAL A N 1
ATOM 641 C CA . VAL A 1 83 ? 0.200 -8.548 -13.293 1.00 85.38 83 VAL A CA 1
ATOM 642 C C . VAL A 1 83 ? -1.077 -9.195 -12.771 1.00 85.38 83 VAL A C 1
ATOM 644 O O . VAL A 1 83 ? -1.095 -9.947 -11.792 1.00 85.38 83 VAL A O 1
ATOM 647 N N . ARG A 1 84 ? -2.187 -8.885 -13.443 1.00 83.00 84 ARG A N 1
ATOM 648 C CA . ARG A 1 84 ? -3.487 -9.482 -13.143 1.00 83.00 84 ARG A CA 1
ATOM 649 C C . ARG A 1 84 ? -3.457 -10.978 -13.460 1.00 83.00 84 ARG A C 1
ATOM 651 O O . ARG A 1 84 ? -3.268 -11.349 -14.614 1.00 83.00 84 ARG A O 1
ATOM 658 N N . ARG A 1 85 ? -3.772 -11.808 -12.465 1.00 72.12 85 ARG A N 1
ATOM 659 C CA . ARG A 1 85 ? -3.984 -13.250 -12.652 1.00 72.12 85 ARG A CA 1
ATOM 660 C C . ARG A 1 85 ? -5.210 -13.553 -13.514 1.00 72.12 85 ARG A C 1
ATOM 662 O O . ARG A 1 85 ? -6.217 -12.825 -13.485 1.00 72.12 85 ARG A O 1
ATOM 669 N N . ILE A 1 86 ? -5.125 -14.632 -14.289 1.00 67.00 86 ILE A N 1
ATOM 670 C CA . ILE A 1 86 ? -6.209 -15.085 -15.167 1.00 67.00 86 ILE A CA 1
ATOM 671 C C . ILE A 1 86 ? -7.340 -15.651 -14.297 1.00 67.00 86 ILE A C 1
ATOM 673 O O . ILE A 1 86 ? -7.127 -16.217 -13.227 1.00 67.00 86 ILE A O 1
ATOM 677 N N . LYS A 1 87 ? -8.595 -15.461 -14.723 1.00 60.12 87 LYS A N 1
ATOM 678 C CA . LYS A 1 87 ? -9.764 -15.978 -13.995 1.00 60.12 87 LYS A CA 1
ATOM 679 C C . LYS A 1 87 ? -9.656 -17.506 -13.872 1.00 60.12 87 LYS A C 1
ATOM 681 O O . LYS A 1 87 ? -9.703 -18.182 -14.891 1.00 60.12 87 LYS A O 1
ATOM 686 N N . GLY A 1 88 ? -9.593 -18.019 -12.643 1.00 55.22 88 GLY A N 1
ATOM 687 C CA . GLY A 1 88 ? -9.476 -19.454 -12.353 1.00 55.22 88 GLY A CA 1
ATOM 688 C C . GLY A 1 88 ? -8.139 -19.854 -11.729 1.00 55.22 88 GLY A C 1
ATOM 689 O O . GLY A 1 88 ? -8.050 -20.944 -11.178 1.00 55.22 88 GLY A O 1
ATOM 690 N N . GLU A 1 89 ? -7.138 -18.972 -11.753 1.00 60.03 89 GLU A N 1
ATOM 691 C CA . GLU A 1 89 ? -5.927 -19.144 -10.951 1.00 60.03 89 GLU A CA 1
ATOM 692 C C . GLU A 1 89 ? -6.221 -18.864 -9.476 1.00 60.03 89 GLU A C 1
ATOM 694 O O . GLU A 1 89 ? -6.997 -17.959 -9.143 1.00 60.03 89 GLU A O 1
ATOM 699 N N . ASP A 1 90 ? -5.594 -19.653 -8.605 1.00 57.56 90 ASP A N 1
ATOM 700 C CA . ASP A 1 90 ? -5.704 -19.499 -7.160 1.00 57.56 90 ASP A CA 1
ATOM 701 C C . ASP A 1 90 ? -5.269 -18.074 -6.761 1.00 57.56 90 ASP A C 1
ATOM 703 O O . ASP A 1 90 ? -4.198 -17.623 -7.196 1.00 57.56 90 ASP A O 1
ATOM 707 N N . PRO A 1 91 ? -6.079 -17.329 -5.984 1.00 54.91 91 PRO A N 1
ATOM 708 C CA . PRO A 1 91 ? -5.764 -15.990 -5.486 1.00 54.91 91 PRO A CA 1
ATOM 709 C C . PRO A 1 91 ? -4.554 -15.888 -4.543 1.00 54.91 91 PRO A C 1
ATOM 711 O O . PRO A 1 91 ? -4.511 -14.940 -3.762 1.00 54.91 91 PRO A O 1
ATOM 714 N N . LYS A 1 92 ? -3.570 -16.794 -4.631 1.00 62.94 92 LYS A N 1
ATOM 715 C CA . LYS A 1 92 ? -2.261 -16.776 -3.953 1.00 62.94 92 LYS A CA 1
ATOM 716 C C . LYS A 1 92 ? -1.468 -15.515 -4.321 1.00 62.94 92 LYS A C 1
ATOM 718 O O . LYS A 1 92 ? -0.516 -15.530 -5.101 1.00 62.94 92 LYS A O 1
ATOM 723 N N . LEU A 1 93 ? -1.957 -14.377 -3.853 1.00 64.31 93 LEU A N 1
ATOM 724 C CA . LEU A 1 93 ? -1.423 -13.044 -4.074 1.00 64.31 93 LEU A CA 1
ATOM 725 C C . LEU A 1 93 ? -0.363 -12.720 -3.016 1.00 64.31 93 LEU A C 1
ATOM 727 O O . LEU A 1 93 ? 0.451 -11.842 -3.263 1.00 64.31 93 LEU A O 1
ATOM 731 N N . LEU A 1 94 ? -0.367 -13.445 -1.892 1.00 66.00 94 LEU A N 1
ATOM 732 C CA . LEU A 1 94 ? 0.489 -13.257 -0.719 1.00 66.00 94 LEU A CA 1
ATOM 733 C C . LEU A 1 94 ? 0.918 -14.606 -0.109 1.00 66.00 94 LEU A C 1
ATOM 735 O O . LEU A 1 94 ? 0.883 -14.744 1.099 1.00 66.00 94 LEU A O 1
ATOM 739 N N . GLY A 1 95 ? 1.215 -15.626 -0.915 1.00 68.12 95 GLY A N 1
ATOM 740 C CA . GLY A 1 95 ? 1.675 -16.929 -0.401 1.00 68.12 95 GLY A CA 1
ATOM 741 C C . GLY A 1 95 ? 0.722 -18.095 -0.655 1.00 68.12 95 GLY A C 1
ATOM 742 O O . GLY A 1 95 ? -0.402 -17.920 -1.146 1.00 68.12 95 GLY A O 1
ATOM 743 N N . GLU A 1 96 ? 1.209 -19.308 -0.388 1.00 67.62 96 GLU A N 1
ATOM 744 C CA . GLU A 1 96 ? 0.520 -20.559 -0.731 1.00 67.62 96 GLU A CA 1
ATOM 745 C C . GLU A 1 96 ? -0.481 -21.020 0.328 1.00 67.62 96 GLU A C 1
ATOM 747 O O . GLU A 1 96 ? -1.469 -21.673 -0.019 1.00 67.62 96 GLU A O 1
ATOM 752 N N . SER A 1 97 ? -0.228 -20.669 1.591 1.00 74.81 97 SER A N 1
ATOM 753 C CA . SER A 1 97 ? -1.029 -21.058 2.756 1.00 74.81 97 SER A CA 1
ATOM 754 C C . SER A 1 97 ? -2.362 -20.309 2.849 1.00 74.81 97 SER A C 1
ATOM 756 O O . SER A 1 97 ? -3.324 -20.802 3.436 1.00 74.81 97 SER A O 1
ATOM 758 N N . GLY A 1 98 ? -2.442 -19.113 2.254 1.00 76.88 98 GLY A N 1
ATOM 759 C CA . GLY A 1 98 ? -3.558 -18.193 2.475 1.00 76.88 98 GLY A CA 1
ATOM 760 C C . GLY A 1 98 ? -3.557 -17.587 3.882 1.00 76.88 98 GLY A C 1
ATOM 761 O O . GLY A 1 98 ? -4.547 -16.962 4.265 1.00 76.88 98 GLY A O 1
ATOM 762 N N . GLU A 1 99 ? -2.464 -17.742 4.625 1.00 85.12 99 GLU A N 1
ATOM 763 C CA . GLU A 1 99 ? -2.229 -17.160 5.940 1.00 85.12 99 GLU A CA 1
ATOM 764 C C . GLU A 1 99 ? -1.151 -16.077 5.857 1.00 85.12 99 GLU A C 1
ATOM 766 O O . GLU A 1 99 ? -0.342 -16.033 4.931 1.00 85.12 99 GLU A O 1
ATOM 771 N N . GLY A 1 100 ? -1.150 -15.169 6.823 1.00 87.75 100 GLY A N 1
ATOM 772 C CA . GLY A 1 100 ? -0.154 -14.112 6.885 1.00 87.75 100 GLY A CA 1
ATOM 773 C C . GLY A 1 100 ? -0.190 -13.346 8.190 1.00 87.75 100 GLY A C 1
ATOM 774 O O . GLY A 1 100 ? -0.956 -13.673 9.102 1.00 87.75 100 GLY A O 1
ATOM 775 N N . VAL A 1 101 ? 0.602 -12.285 8.245 1.00 90.19 101 VAL A N 1
ATOM 776 C CA . VAL A 1 101 ? 0.635 -11.346 9.366 1.00 90.19 101 VAL A CA 1
ATOM 777 C C . VAL A 1 101 ? 0.292 -9.955 8.860 1.00 90.19 101 VAL A C 1
ATOM 779 O O . VAL A 1 101 ? 0.855 -9.494 7.874 1.00 90.19 101 VAL A O 1
ATOM 782 N N . LEU A 1 102 ? -0.654 -9.295 9.525 1.00 89.50 102 LEU A N 1
ATOM 783 C CA . LEU A 1 102 ? -0.897 -7.861 9.396 1.00 89.50 102 LEU A CA 1
ATOM 784 C C . LEU A 1 102 ? -0.198 -7.150 10.549 1.00 89.50 102 LEU A C 1
ATOM 786 O O . LEU A 1 102 ? -0.586 -7.348 11.696 1.00 89.50 102 LEU A O 1
ATOM 790 N N . THR A 1 103 ? 0.739 -6.269 10.230 1.00 91.25 103 THR A N 1
ATOM 791 C CA . THR A 1 103 ? 1.420 -5.398 11.188 1.00 91.25 103 THR A CA 1
ATOM 792 C C . THR A 1 103 ? 0.909 -3.970 11.041 1.00 91.25 103 THR A C 1
ATOM 794 O O . THR A 1 103 ? 0.900 -3.411 9.940 1.00 91.25 103 THR A O 1
ATOM 797 N N . LEU A 1 104 ? 0.486 -3.364 12.148 1.00 89.44 104 LEU A N 1
ATOM 798 C CA . LEU A 1 104 ? 0.116 -1.955 12.242 1.00 89.44 104 LEU A CA 1
ATOM 799 C C . LEU A 1 104 ? 1.265 -1.181 12.882 1.00 89.44 104 LEU A C 1
ATOM 801 O O . LEU A 1 104 ? 1.649 -1.457 14.012 1.00 89.44 104 LEU A O 1
ATOM 805 N N . ILE A 1 105 ? 1.803 -0.193 12.170 1.00 89.44 105 ILE A N 1
ATOM 806 C CA . ILE A 1 105 ? 2.906 0.651 12.650 1.00 89.44 105 ILE A CA 1
ATOM 807 C C . ILE A 1 105 ? 2.375 2.067 12.860 1.00 89.44 105 ILE A C 1
ATOM 809 O O . ILE A 1 105 ? 1.718 2.617 11.975 1.00 89.44 105 ILE A O 1
ATOM 813 N N . GLY A 1 106 ? 2.670 2.677 14.009 1.00 83.56 106 GLY A N 1
ATOM 814 C CA . GLY A 1 106 ? 2.075 3.959 14.412 1.00 83.56 106 GLY A CA 1
ATOM 815 C C . GLY A 1 106 ? 0.726 3.811 15.123 1.00 83.56 106 GLY A C 1
ATOM 816 O O . GLY A 1 106 ? 0.014 4.795 15.288 1.00 83.56 106 GLY A O 1
ATOM 817 N N . TRP A 1 107 ? 0.379 2.582 15.508 1.00 78.38 107 TRP A N 1
ATOM 818 C CA . TRP A 1 107 ? -0.466 2.308 16.670 1.00 78.38 107 TRP A CA 1
ATOM 819 C C . TRP A 1 107 ? 0.390 2.505 17.932 1.00 78.38 107 TRP A C 1
ATOM 821 O O . TRP A 1 107 ? 1.614 2.426 17.802 1.00 78.38 107 TRP A O 1
ATOM 831 N N . ASP A 1 108 ? -0.214 2.789 19.095 1.00 76.94 108 ASP A N 1
ATOM 832 C CA . ASP A 1 108 ? 0.495 3.151 20.345 1.00 76.94 108 ASP A CA 1
ATOM 833 C C . ASP A 1 108 ? 1.777 2.328 20.569 1.00 76.94 108 ASP A C 1
ATOM 835 O O . ASP A 1 108 ? 2.841 2.883 20.849 1.00 76.94 108 ASP A O 1
ATOM 839 N N . GLU A 1 109 ? 1.690 1.023 20.304 1.00 80.88 109 GLU A N 1
ATOM 840 C CA . GLU A 1 109 ? 2.824 0.146 20.023 1.00 80.88 109 GLU A CA 1
ATOM 841 C C . GLU A 1 109 ? 2.579 -0.634 18.716 1.00 80.88 109 GLU A C 1
ATOM 843 O O . GLU A 1 109 ? 1.421 -0.887 18.368 1.00 80.88 109 GLU A O 1
ATOM 848 N N . PRO A 1 110 ? 3.629 -1.029 17.963 1.00 83.25 110 PRO A N 1
ATOM 849 C CA . PRO A 1 110 ? 3.456 -1.860 16.778 1.00 83.25 110 PRO A CA 1
ATOM 850 C C . PRO A 1 110 ? 2.753 -3.175 17.120 1.00 83.25 110 PRO A C 1
ATOM 852 O O . PRO A 1 110 ? 3.248 -3.957 17.929 1.00 83.25 110 PRO A O 1
ATOM 855 N N . GLU A 1 111 ? 1.629 -3.440 16.464 1.00 86.69 111 GLU A N 1
ATOM 856 C CA . GLU A 1 111 ? 0.792 -4.602 16.760 1.00 86.69 111 GLU A CA 1
ATOM 857 C C . GLU A 1 111 ? 0.694 -5.516 15.538 1.00 86.69 111 GLU A C 1
ATOM 859 O O . GLU A 1 111 ? 0.584 -5.043 14.405 1.00 86.69 111 GLU A O 1
ATOM 864 N N . SER A 1 112 ? 0.780 -6.829 15.756 1.00 88.88 112 SER A N 1
ATOM 865 C CA . SER A 1 112 ? 0.796 -7.837 14.692 1.00 88.88 112 SER A CA 1
ATOM 866 C C . SER A 1 112 ? -0.310 -8.863 14.888 1.00 88.88 112 SER A C 1
ATOM 868 O O . SER A 1 112 ? -0.465 -9.427 15.970 1.00 88.88 112 SER A O 1
ATOM 870 N N . PHE A 1 113 ? -1.040 -9.159 13.817 1.00 87.31 113 PHE A N 1
ATOM 871 C CA . PHE A 1 113 ? -2.175 -10.074 13.843 1.00 87.31 113 PHE A CA 1
ATOM 872 C C . PHE A 1 113 ? -2.031 -11.160 12.801 1.00 87.31 113 PHE A C 1
ATOM 874 O O . PHE A 1 113 ? -1.757 -10.880 11.636 1.00 87.31 113 PHE A O 1
ATOM 881 N N . GLY A 1 114 ? -2.339 -12.390 13.201 1.00 88.62 114 GLY A N 1
ATOM 882 C CA . GLY A 1 114 ? -2.580 -13.458 12.245 1.00 88.62 114 GLY A CA 1
ATOM 883 C C . GLY A 1 114 ? -3.777 -13.111 11.362 1.00 88.62 114 GLY A C 1
ATOM 884 O O . GLY A 1 114 ? -4.855 -12.759 11.855 1.00 88.62 114 GLY A O 1
ATOM 885 N N . ILE A 1 115 ? -3.587 -13.227 10.057 1.00 87.75 115 ILE A N 1
ATOM 886 C CA . ILE A 1 115 ? -4.633 -13.034 9.066 1.00 87.75 115 ILE A CA 1
ATOM 887 C C . ILE A 1 115 ? -4.810 -14.279 8.210 1.00 87.75 115 ILE A C 1
ATOM 889 O O . ILE A 1 115 ? -3.900 -15.088 8.053 1.00 87.75 115 ILE A O 1
ATOM 893 N N . SER A 1 116 ? -5.990 -14.402 7.615 1.00 85.12 116 SER A N 1
ATOM 894 C CA . SER A 1 116 ? -6.251 -15.401 6.585 1.00 85.12 116 SER A CA 1
ATOM 895 C C . SER A 1 116 ? -7.051 -14.818 5.429 1.00 85.12 116 SER A C 1
ATOM 897 O O . SER A 1 116 ? -7.775 -13.827 5.569 1.00 85.12 116 SER A O 1
ATOM 899 N N . TRP A 1 117 ? -6.930 -15.447 4.267 1.00 80.50 117 TRP A N 1
ATOM 900 C CA . TRP A 1 117 ? -7.665 -15.106 3.060 1.00 80.50 117 TRP A CA 1
ATOM 901 C C . TRP A 1 117 ? -8.520 -16.287 2.627 1.00 80.50 117 TRP A C 1
ATOM 903 O O . TRP A 1 117 ? -8.101 -17.437 2.694 1.00 80.50 117 TRP A O 1
ATOM 913 N N . ASN A 1 118 ? -9.721 -16.020 2.116 1.00 76.44 118 ASN A N 1
ATOM 914 C CA . ASN A 1 118 ? -10.472 -17.059 1.409 1.00 76.44 118 ASN A CA 1
ATOM 915 C C . ASN A 1 118 ? -10.262 -16.992 -0.108 1.00 76.44 118 ASN A C 1
ATOM 917 O O . ASN A 1 118 ? -9.827 -15.980 -0.657 1.00 76.44 118 ASN A O 1
ATOM 921 N N . ALA A 1 119 ? -10.729 -18.028 -0.808 1.00 75.31 119 ALA A N 1
ATOM 922 C CA . ALA A 1 119 ? -10.719 -18.122 -2.272 1.00 75.31 119 ALA A CA 1
ATOM 923 C C . ALA A 1 119 ? -11.445 -16.966 -3.007 1.00 75.31 119 ALA A C 1
ATOM 925 O O . ALA A 1 119 ? -11.398 -16.865 -4.231 1.00 75.31 119 ALA A O 1
ATOM 926 N N . LYS A 1 120 ? -12.147 -16.080 -2.286 1.00 75.81 120 LYS A N 1
ATOM 927 C CA . LYS A 1 120 ? -12.778 -14.865 -2.824 1.00 75.81 120 LYS A CA 1
ATOM 928 C C . LYS A 1 120 ? -11.963 -13.595 -2.533 1.00 75.81 120 LYS A C 1
ATOM 930 O O . LYS A 1 120 ? -12.518 -12.506 -2.677 1.00 75.81 120 LYS A O 1
ATOM 935 N N . ASN A 1 121 ? -10.691 -13.714 -2.138 1.00 73.31 121 ASN A N 1
ATOM 936 C CA . ASN A 1 121 ? -9.815 -12.606 -1.732 1.00 73.31 121 ASN A CA 1
ATOM 937 C C . ASN A 1 121 ? -10.369 -11.774 -0.568 1.00 73.31 121 ASN A C 1
ATOM 939 O O . ASN A 1 121 ? -10.124 -10.568 -0.497 1.00 73.31 121 ASN A O 1
ATOM 943 N N . ARG A 1 122 ? -11.172 -12.376 0.317 1.00 79.94 122 ARG A N 1
ATOM 944 C CA . ARG A 1 122 ? -11.618 -11.686 1.532 1.00 79.94 122 ARG A CA 1
ATOM 945 C C . ARG A 1 122 ? -10.630 -11.953 2.647 1.00 79.94 122 ARG A C 1
ATOM 947 O O . ARG A 1 122 ? -10.322 -13.113 2.894 1.00 79.94 122 ARG A O 1
ATOM 954 N N . LEU A 1 123 ? -10.201 -10.875 3.287 1.00 83.31 123 LEU A N 1
ATOM 955 C CA . LEU A 1 123 ? -9.357 -10.902 4.471 1.00 83.31 123 LEU A CA 1
ATOM 956 C C . LEU A 1 123 ? -10.182 -11.319 5.693 1.00 83.31 123 LEU A C 1
ATOM 958 O O . LEU A 1 123 ? -11.369 -10.993 5.773 1.00 83.31 123 LEU A O 1
ATOM 962 N N . PHE A 1 124 ? -9.531 -11.966 6.648 1.00 83.06 124 PHE A N 1
ATOM 963 C CA . PHE A 1 124 ? -9.964 -12.174 8.024 1.00 83.06 124 PHE A CA 1
ATOM 964 C C . PHE A 1 124 ? -8.785 -11.833 8.937 1.00 83.06 124 PHE A C 1
ATOM 966 O O . PHE A 1 124 ? -7.649 -12.144 8.592 1.00 83.06 124 PHE A O 1
ATOM 973 N N . ILE A 1 125 ? -9.045 -11.176 10.067 1.00 82.19 125 ILE A N 1
ATOM 974 C CA . ILE A 1 125 ? -8.024 -10.805 11.057 1.00 82.19 125 ILE A CA 1
ATOM 975 C C . ILE A 1 125 ? -8.410 -11.482 12.368 1.00 82.19 125 ILE A C 1
ATOM 977 O O . ILE A 1 125 ? -9.523 -11.274 12.855 1.00 82.19 125 ILE A O 1
ATOM 981 N N . ASN A 1 126 ? -7.523 -12.307 12.917 1.00 76.12 126 ASN A N 1
ATOM 982 C CA . ASN A 1 126 ? -7.761 -12.982 14.190 1.00 76.12 126 ASN A CA 1
ATOM 983 C C . ASN A 1 126 ? -7.780 -11.958 15.333 1.00 76.12 126 ASN A C 1
ATOM 985 O O . ASN A 1 126 ? -7.010 -11.005 15.326 1.00 76.12 126 ASN A O 1
ATOM 989 N N . GLY A 1 127 ? -8.674 -12.132 16.310 1.00 67.25 127 GLY A N 1
ATOM 990 C CA . GLY A 1 127 ? -8.805 -11.220 17.458 1.00 67.25 127 GLY A CA 1
ATOM 991 C C . GLY A 1 127 ? -9.604 -9.936 17.193 1.00 67.25 127 GLY A C 1
ATOM 992 O O . GLY A 1 127 ? -10.126 -9.350 18.135 1.00 67.25 127 GLY A O 1
ATOM 993 N N . TYR A 1 128 ? -9.809 -9.548 15.929 1.00 70.88 128 TYR A N 1
ATOM 994 C CA . TYR A 1 128 ? -10.545 -8.335 15.559 1.00 70.88 128 TYR A CA 1
ATOM 995 C C . TYR A 1 128 ? -11.844 -8.669 14.846 1.00 70.88 128 TYR A C 1
ATOM 997 O O . TYR A 1 128 ? -11.936 -9.587 14.026 1.00 70.88 128 TYR A O 1
ATOM 1005 N N . ARG A 1 129 ? -12.868 -7.841 15.066 1.00 74.50 129 ARG A N 1
ATOM 1006 C CA . ARG A 1 129 ? -14.069 -7.903 14.234 1.00 74.50 129 ARG A CA 1
ATOM 1007 C C . ARG A 1 129 ? -13.805 -7.157 12.930 1.00 74.50 129 ARG A C 1
ATOM 1009 O O . ARG A 1 129 ? -14.033 -5.949 12.828 1.00 74.50 129 ARG A O 1
ATOM 1016 N N . LEU A 1 130 ? -13.343 -7.879 11.909 1.00 66.69 130 LEU A N 1
ATOM 1017 C CA . LEU A 1 130 ? -13.224 -7.317 10.565 1.00 66.69 130 LEU A CA 1
ATOM 1018 C C . LEU A 1 130 ? -14.618 -6.964 10.027 1.00 66.69 130 LEU A C 1
ATOM 1020 O O . LEU A 1 130 ? -15.514 -7.805 9.949 1.00 66.69 130 LEU A O 1
ATOM 1024 N N . LEU A 1 131 ? -14.797 -5.710 9.618 1.00 61.66 131 LEU A N 1
ATOM 1025 C CA . LEU A 1 131 ? -16.045 -5.247 9.014 1.00 61.66 131 LEU A CA 1
ATOM 1026 C C . LEU A 1 131 ? -16.102 -5.594 7.525 1.00 61.66 131 LEU A C 1
ATOM 1028 O O . LEU A 1 131 ? -17.155 -5.970 7.009 1.00 61.66 131 LEU A O 1
ATOM 1032 N N . LYS A 1 132 ? -14.976 -5.429 6.822 1.00 78.88 132 LYS A N 1
ATOM 1033 C CA . LYS A 1 132 ? -14.809 -5.715 5.390 1.00 78.88 132 LYS A CA 1
ATOM 1034 C C . LYS A 1 132 ? -13.325 -5.632 5.046 1.00 78.88 132 LYS A C 1
ATOM 1036 O O . LYS A 1 132 ? -12.671 -4.714 5.513 1.00 78.88 132 LYS A O 1
ATOM 1041 N N . GLY A 1 133 ? -12.801 -6.497 4.186 1.00 84.81 133 GLY A N 1
ATOM 1042 C CA . GLY A 1 133 ? -11.425 -6.362 3.707 1.00 84.81 133 GLY A CA 1
ATOM 1043 C C . GLY A 1 133 ? -11.115 -7.312 2.562 1.00 84.81 133 GLY A C 1
ATOM 1044 O O . GLY A 1 133 ? -11.703 -8.392 2.486 1.00 84.81 133 GLY A O 1
ATOM 1045 N N . GLY A 1 134 ? -10.240 -6.902 1.650 1.00 86.94 134 GLY A N 1
ATOM 1046 C CA . GLY A 1 134 ? -9.826 -7.751 0.541 1.00 86.94 134 GLY A CA 1
ATOM 1047 C C . GLY A 1 134 ? -8.861 -7.093 -0.436 1.00 86.94 134 GLY A C 1
ATOM 1048 O O . GLY A 1 134 ? -8.656 -5.876 -0.413 1.00 86.94 134 GLY A O 1
ATOM 1049 N N . ILE A 1 135 ? -8.323 -7.920 -1.329 1.00 86.44 135 ILE A N 1
ATOM 1050 C CA . ILE A 1 135 ? -7.504 -7.491 -2.464 1.00 86.44 135 ILE A CA 1
ATOM 1051 C C . ILE A 1 135 ? -8.389 -7.413 -3.704 1.00 86.44 135 ILE A C 1
ATOM 1053 O O . ILE A 1 135 ? -9.174 -8.319 -3.991 1.00 86.44 135 ILE A O 1
ATOM 1057 N N . ASN A 1 136 ? -8.268 -6.333 -4.468 1.00 86.94 136 ASN A N 1
ATOM 1058 C CA . ASN A 1 136 ? -8.882 -6.231 -5.778 1.00 86.94 136 ASN A CA 1
ATOM 1059 C C . ASN A 1 136 ? -7.995 -6.950 -6.810 1.00 86.94 136 ASN A C 1
ATOM 1061 O O . ASN A 1 136 ? -6.953 -6.420 -7.203 1.00 86.94 136 ASN A O 1
ATOM 1065 N N . PRO A 1 137 ? -8.420 -8.111 -7.339 1.00 83.19 137 PRO A N 1
ATOM 1066 C CA . PRO A 1 137 ? -7.584 -8.916 -8.227 1.00 83.19 137 PRO A CA 1
ATOM 1067 C C . PRO A 1 137 ? -7.339 -8.250 -9.587 1.00 83.19 137 PRO A C 1
ATOM 1069 O O . PRO A 1 137 ? -6.567 -8.760 -10.391 1.00 83.19 137 PRO A O 1
ATOM 1072 N N . ARG A 1 138 ? -8.015 -7.135 -9.899 1.00 84.50 138 ARG A N 1
ATOM 1073 C CA . ARG A 1 138 ? -7.813 -6.414 -11.162 1.00 84.50 138 ARG A CA 1
ATOM 1074 C C . ARG A 1 138 ? -6.626 -5.462 -11.127 1.00 84.50 138 ARG A C 1
ATOM 1076 O O . ARG A 1 138 ? -6.120 -5.142 -12.196 1.00 84.50 138 ARG A O 1
ATOM 1083 N N . ASN A 1 139 ? -6.249 -4.964 -9.954 1.00 85.69 139 ASN A N 1
ATOM 1084 C CA . ASN A 1 139 ? -5.246 -3.906 -9.829 1.00 85.69 139 ASN A CA 1
ATOM 1085 C C . ASN A 1 139 ? -4.353 -4.020 -8.584 1.00 85.69 139 ASN A C 1
ATOM 1087 O O . ASN A 1 139 ? -3.586 -3.098 -8.332 1.00 85.69 139 ASN A O 1
ATOM 1091 N N . GLY A 1 140 ? -4.484 -5.085 -7.790 1.00 86.19 140 GLY A N 1
ATOM 1092 C CA . GLY A 1 140 ? -3.654 -5.321 -6.609 1.00 86.19 140 GLY A CA 1
ATOM 1093 C C . GLY A 1 140 ? -3.921 -4.375 -5.441 1.00 86.19 140 GLY A C 1
ATOM 1094 O O . GLY A 1 140 ? -3.202 -4.431 -4.450 1.00 86.19 140 GLY A O 1
ATOM 1095 N N . LEU A 1 141 ? -4.935 -3.506 -5.520 1.00 91.00 141 LEU A N 1
ATOM 1096 C CA . LEU A 1 141 ? -5.255 -2.606 -4.415 1.00 91.00 141 LEU A CA 1
ATOM 1097 C C . LEU A 1 141 ? -5.897 -3.378 -3.268 1.00 91.00 141 LEU A C 1
ATOM 1099 O O . LEU A 1 141 ? -6.849 -4.135 -3.472 1.00 91.00 141 LEU A O 1
ATOM 1103 N N . VAL A 1 142 ? -5.412 -3.123 -2.061 1.00 90.31 142 VAL A N 1
ATOM 1104 C CA . VAL A 1 142 ? -5.927 -3.700 -0.822 1.00 90.31 142 VAL A CA 1
ATOM 1105 C C . VAL A 1 142 ? -6.712 -2.635 -0.085 1.00 90.31 142 VAL A C 1
ATOM 1107 O O . VAL A 1 142 ? -6.329 -1.467 -0.053 1.00 90.31 142 VAL A O 1
ATOM 1110 N N . SER A 1 143 ? -7.842 -3.020 0.491 1.00 92.75 143 SER A N 1
ATOM 1111 C CA . SER A 1 143 ? -8.627 -2.124 1.334 1.00 92.75 143 SER A CA 1
ATOM 1112 C C . SER A 1 143 ? -9.411 -2.914 2.359 1.00 92.75 143 SER A C 1
ATOM 1114 O O . SER A 1 143 ? -9.821 -4.045 2.091 1.00 92.75 143 SER A O 1
ATOM 1116 N N . GLY A 1 144 ? -9.673 -2.300 3.504 1.00 91.50 144 GLY A N 1
ATOM 1117 C CA . GLY A 1 144 ? -10.556 -2.872 4.499 1.00 91.50 144 GLY A CA 1
ATOM 1118 C C . GLY A 1 144 ? -10.820 -1.955 5.678 1.00 91.50 144 GLY A C 1
ATOM 1119 O O . GLY A 1 144 ? -10.454 -0.782 5.687 1.00 91.50 144 GLY A O 1
ATOM 1120 N N . ALA A 1 145 ? -11.533 -2.498 6.651 1.00 91.50 145 ALA A N 1
ATOM 1121 C CA . ALA A 1 145 ? -11.816 -1.870 7.919 1.00 91.50 145 ALA A CA 1
ATOM 1122 C C . ALA A 1 145 ? -12.016 -2.933 9.000 1.00 91.50 145 ALA A C 1
ATOM 1124 O O . ALA A 1 145 ? -12.656 -3.964 8.755 1.00 91.50 145 ALA A O 1
ATOM 1125 N N . PHE A 1 146 ? -11.536 -2.639 10.200 1.00 88.75 146 PHE A N 1
ATOM 1126 C CA . PHE A 1 146 ? -11.722 -3.459 11.393 1.00 88.75 146 PHE A CA 1
ATOM 1127 C C . PHE A 1 146 ? -12.184 -2.597 12.569 1.00 88.75 146 PHE A C 1
ATOM 1129 O O . PHE A 1 146 ? -12.066 -1.370 12.535 1.00 88.75 146 PHE A O 1
ATOM 1136 N N . ILE A 1 147 ? -12.772 -3.250 13.569 1.00 87.81 147 ILE A N 1
ATOM 1137 C CA . ILE A 1 147 ? -13.075 -2.648 14.867 1.00 87.81 147 ILE A CA 1
ATOM 1138 C C . ILE A 1 147 ? -12.054 -3.173 15.861 1.00 87.81 147 ILE A C 1
ATOM 1140 O O . ILE A 1 147 ? -11.925 -4.390 16.007 1.00 87.81 147 ILE A O 1
ATOM 1144 N N . ASP A 1 148 ? -11.368 -2.246 16.514 1.00 82.31 148 ASP A N 1
ATOM 1145 C CA . ASP A 1 148 ? -10.513 -2.508 17.662 1.00 82.31 148 ASP A CA 1
ATOM 1146 C C . ASP A 1 148 ? -11.366 -3.035 18.834 1.00 82.31 148 ASP A C 1
ATOM 1148 O O . ASP A 1 148 ? -12.336 -2.368 19.214 1.00 82.31 148 ASP A O 1
ATOM 1152 N N . PRO A 1 149 ? -11.083 -4.238 19.366 1.00 80.44 149 PRO A N 1
ATOM 1153 C CA . PRO A 1 149 ? -11.879 -4.830 20.433 1.00 80.44 149 PRO A CA 1
ATOM 1154 C C . PRO A 1 149 ? -11.745 -4.087 21.768 1.00 80.44 149 PRO A C 1
ATOM 1156 O O . PRO A 1 149 ? -12.683 -4.145 22.562 1.00 80.44 149 PRO A O 1
ATOM 1159 N N . GLU A 1 150 ? -10.633 -3.392 22.013 1.00 83.19 150 GLU A N 1
ATOM 1160 C CA . GLU A 1 150 ? -10.375 -2.685 23.269 1.00 83.19 150 GLU A CA 1
ATOM 1161 C C . GLU A 1 150 ? -11.047 -1.314 23.278 1.00 83.19 150 GLU A C 1
ATOM 1163 O O . GLU A 1 150 ? -11.761 -0.958 24.217 1.00 83.19 150 GLU A O 1
ATOM 1168 N N . THR A 1 151 ? -10.869 -0.550 22.198 1.00 85.31 151 THR A N 1
ATOM 1169 C CA . THR A 1 151 ? -11.384 0.827 22.113 1.00 85.31 151 THR A CA 1
ATOM 1170 C C . THR A 1 151 ? -12.760 0.926 21.454 1.00 85.31 151 THR A C 1
ATOM 1172 O O . THR A 1 151 ? -13.424 1.963 21.532 1.00 85.31 151 THR A O 1
ATOM 1175 N N . GLY A 1 152 ? -13.198 -0.119 20.745 1.00 87.38 152 GLY A N 1
ATOM 1176 C CA . GLY A 1 152 ? -14.400 -0.105 19.906 1.00 87.38 152 GLY A CA 1
ATOM 1177 C C . GLY A 1 152 ? -14.284 0.793 18.669 1.00 87.38 152 GLY A C 1
ATOM 1178 O O . GLY A 1 152 ? -15.256 0.946 17.919 1.00 87.38 152 GLY A O 1
ATOM 1179 N N . GLN A 1 153 ? -13.120 1.405 18.431 1.00 88.12 153 GLN A N 1
ATOM 1180 C CA . GLN A 1 153 ? -12.928 2.336 17.331 1.00 88.12 153 GLN A CA 1
ATOM 1181 C C . GLN A 1 153 ? -12.760 1.607 16.001 1.00 88.12 153 GLN A C 1
ATOM 1183 O O . GLN A 1 153 ? -12.180 0.526 15.895 1.00 88.12 153 GLN A O 1
ATOM 1188 N N . LYS A 1 154 ? -13.268 2.237 14.942 1.00 91.25 154 LYS A N 1
ATOM 1189 C CA . LYS A 1 154 ? -13.134 1.733 13.580 1.00 91.25 154 LYS A CA 1
ATOM 1190 C C . LYS A 1 154 ? -11.857 2.272 12.944 1.00 91.25 154 LYS A C 1
ATOM 1192 O O . LYS A 1 154 ? -11.736 3.480 12.746 1.00 91.25 154 LYS A O 1
ATOM 1197 N N . ALA A 1 155 ? -10.993 1.367 12.505 1.00 90.38 155 ALA A N 1
ATOM 1198 C CA . ALA A 1 155 ? -9.856 1.681 11.652 1.00 90.38 155 ALA A CA 1
ATOM 1199 C C . ALA A 1 155 ? -10.179 1.324 10.195 1.00 90.38 155 ALA A C 1
ATOM 1201 O O . ALA A 1 155 ? -10.720 0.253 9.908 1.00 90.38 155 ALA A O 1
ATOM 1202 N N . ILE A 1 156 ? -9.872 2.224 9.262 1.00 93.56 156 ILE A N 1
ATOM 1203 C CA . ILE A 1 156 ? -9.979 1.999 7.814 1.00 93.56 156 ILE A CA 1
ATOM 1204 C C . ILE A 1 156 ? -8.569 1.935 7.257 1.00 93.56 156 ILE A C 1
ATOM 1206 O O . ILE A 1 156 ? -7.771 2.825 7.526 1.00 93.56 156 ILE A O 1
ATOM 1210 N N . PHE A 1 157 ? -8.275 0.931 6.441 1.00 93.12 157 PHE A N 1
ATOM 1211 C CA . PHE A 1 157 ? -6.958 0.769 5.847 1.00 93.12 157 PHE A CA 1
ATOM 1212 C C . PHE A 1 157 ? -7.020 0.574 4.335 1.00 93.12 157 PHE A C 1
ATOM 1214 O O . PHE A 1 157 ? -8.020 0.114 3.770 1.00 93.12 157 PHE A O 1
ATOM 1221 N N . GLY A 1 158 ? -5.923 0.932 3.677 1.00 94.38 158 GLY A N 1
ATOM 1222 C CA . GLY A 1 158 ? -5.734 0.769 2.246 1.00 94.38 158 GLY A CA 1
ATOM 1223 C C . GLY A 1 158 ? -4.260 0.673 1.885 1.00 94.38 158 GLY A C 1
ATOM 1224 O O . GLY A 1 158 ? -3.413 1.293 2.521 1.00 94.38 158 GLY A O 1
ATOM 1225 N N . GLY A 1 159 ? -3.959 -0.099 0.849 1.00 92.81 159 GLY A N 1
ATOM 1226 C CA . GLY A 1 159 ? -2.593 -0.362 0.417 1.00 92.81 159 GLY A CA 1
ATOM 1227 C C . GLY A 1 159 ? -2.523 -0.921 -0.996 1.00 92.81 159 GLY A C 1
ATOM 1228 O O . GLY A 1 159 ? -3.524 -0.966 -1.721 1.00 92.81 159 GLY A O 1
ATOM 1229 N N . ALA A 1 160 ? -1.332 -1.355 -1.380 1.00 91.44 160 ALA A N 1
ATOM 1230 C CA . ALA A 1 160 ? -1.068 -1.986 -2.661 1.00 91.44 160 ALA A CA 1
ATOM 1231 C C . ALA A 1 160 ? -0.236 -3.252 -2.467 1.00 91.44 160 ALA A C 1
ATOM 1233 O O . ALA A 1 160 ? 0.708 -3.270 -1.681 1.00 91.44 160 ALA A O 1
ATOM 1234 N N . LEU A 1 161 ? -0.606 -4.298 -3.202 1.00 89.06 161 LEU A N 1
ATOM 1235 C CA . LEU A 1 161 ? 0.175 -5.517 -3.307 1.00 89.06 161 LEU A CA 1
ATOM 1236 C C . LEU A 1 161 ? 1.443 -5.262 -4.125 1.00 89.06 161 LEU A C 1
ATOM 1238 O O . LEU A 1 161 ? 1.370 -4.846 -5.283 1.00 89.06 161 LEU A O 1
ATOM 1242 N N . LEU A 1 162 ? 2.583 -5.583 -3.532 1.00 89.75 162 LEU A N 1
ATOM 1243 C CA . LEU A 1 162 ? 3.903 -5.563 -4.134 1.00 89.75 162 LEU A CA 1
ATOM 1244 C C . LEU A 1 162 ? 4.260 -7.003 -4.526 1.00 89.75 162 LEU A C 1
ATOM 1246 O O . LEU A 1 162 ? 4.780 -7.770 -3.720 1.00 89.75 162 LEU A O 1
ATOM 1250 N N . GLN A 1 163 ? 3.885 -7.402 -5.749 1.00 85.38 163 GLN A N 1
ATOM 1251 C CA . GLN A 1 163 ? 3.913 -8.810 -6.176 1.00 85.38 163 GLN A CA 1
ATOM 1252 C C . GLN A 1 163 ? 5.312 -9.431 -6.165 1.00 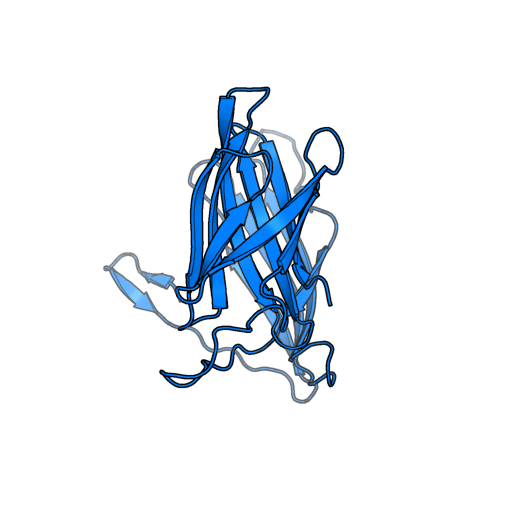85.38 163 GLN A C 1
ATOM 1254 O O . GLN A 1 163 ? 5.422 -10.612 -5.853 1.00 85.38 163 GLN A O 1
ATOM 1259 N N . LYS A 1 164 ? 6.366 -8.666 -6.481 1.00 85.75 164 LYS A N 1
ATOM 1260 C CA . LYS A 1 164 ? 7.748 -9.175 -6.442 1.00 85.75 164 LYS A CA 1
ATOM 1261 C C . LYS A 1 164 ? 8.196 -9.556 -5.032 1.00 85.75 164 LYS A C 1
ATOM 1263 O O . LYS A 1 164 ? 8.912 -10.534 -4.876 1.00 85.75 164 LYS A O 1
ATOM 1268 N N . GLN A 1 165 ? 7.739 -8.807 -4.036 1.00 85.50 165 GLN A N 1
ATOM 1269 C CA . GLN A 1 165 ? 8.091 -8.983 -2.630 1.00 85.50 165 GLN A CA 1
ATOM 1270 C C . GLN A 1 165 ? 7.096 -9.868 -1.873 1.00 85.50 165 GLN A C 1
ATOM 1272 O O . GLN A 1 165 ? 7.336 -10.197 -0.720 1.00 85.50 165 GLN A O 1
ATOM 1277 N N . GLY A 1 166 ? 5.959 -10.216 -2.484 1.00 85.00 166 GLY A N 1
ATOM 1278 C CA . GLY A 1 166 ? 4.926 -11.010 -1.820 1.00 85.00 166 GLY A CA 1
ATOM 1279 C C . GLY A 1 166 ? 4.302 -10.321 -0.601 1.00 85.00 166 GLY A C 1
ATOM 1280 O O . GLY A 1 166 ? 3.861 -11.006 0.314 1.00 85.00 166 GLY A O 1
ATOM 1281 N N . MET A 1 167 ? 4.245 -8.982 -0.584 1.00 88.94 167 MET A N 1
ATOM 1282 C CA . MET A 1 167 ? 3.756 -8.205 0.566 1.00 88.94 167 MET A CA 1
ATOM 1283 C C . MET A 1 167 ? 2.773 -7.098 0.169 1.00 88.94 167 MET A C 1
ATOM 1285 O O . MET A 1 167 ? 2.719 -6.671 -0.985 1.00 88.94 167 MET A O 1
ATOM 1289 N N . VAL A 1 168 ? 2.004 -6.582 1.129 1.00 90.94 168 VAL A N 1
ATOM 1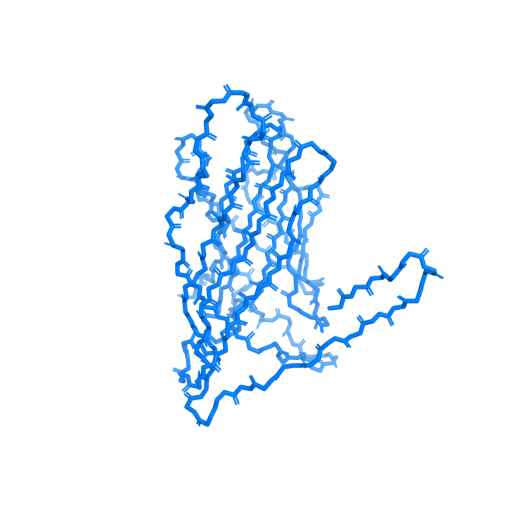290 C CA . VAL A 1 168 ? 1.185 -5.368 0.981 1.00 90.94 168 VAL A CA 1
ATOM 1291 C C . VAL A 1 168 ? 1.774 -4.261 1.833 1.00 90.94 168 VAL A C 1
ATOM 1293 O O . VAL A 1 168 ? 1.854 -4.400 3.048 1.00 90.94 168 VAL A O 1
ATOM 1296 N N . GLY A 1 169 ? 2.080 -3.128 1.210 1.00 91.94 169 GLY A N 1
ATOM 1297 C CA . GLY A 1 169 ? 2.352 -1.880 1.921 1.00 91.94 169 GLY A CA 1
ATOM 1298 C C . GLY A 1 169 ? 1.144 -0.948 1.866 1.00 91.94 169 GLY A C 1
ATOM 1299 O O . GLY A 1 169 ? 0.463 -0.853 0.837 1.00 91.94 169 GLY A O 1
ATOM 1300 N N . GLY A 1 170 ? 0.860 -0.229 2.949 1.00 92.81 170 GLY A N 1
ATOM 1301 C CA . GLY A 1 170 ? -0.242 0.727 2.958 1.00 92.81 170 GLY A CA 1
ATOM 1302 C C . GLY A 1 170 ? -0.307 1.621 4.186 1.00 92.81 170 GLY A C 1
ATOM 1303 O O . GLY A 1 170 ? 0.663 1.792 4.919 1.00 92.81 170 GLY A O 1
ATOM 1304 N N . ARG A 1 171 ? -1.487 2.199 4.409 1.00 92.81 171 ARG A N 1
ATOM 1305 C CA . ARG A 1 171 ? -1.799 3.023 5.577 1.00 92.81 171 ARG A CA 1
ATOM 1306 C C . ARG A 1 171 ? -3.166 2.704 6.152 1.00 92.81 171 ARG A C 1
ATOM 1308 O O . ARG A 1 171 ? -4.062 2.252 5.436 1.00 92.81 171 ARG A O 1
ATOM 1315 N N . PHE A 1 172 ? -3.332 3.016 7.430 1.00 92.88 172 PHE A N 1
ATOM 1316 C CA . PHE A 1 172 ? -4.626 3.045 8.095 1.00 92.88 172 PHE A CA 1
ATOM 1317 C C . PHE A 1 172 ? -4.921 4.428 8.678 1.00 92.88 172 PHE A C 1
ATOM 1319 O O . PHE A 1 172 ? -4.025 5.251 8.867 1.00 92.88 172 PHE A O 1
ATOM 1326 N N . VAL A 1 173 ? -6.203 4.670 8.937 1.00 91.31 173 VAL A N 1
ATOM 1327 C CA . VAL A 1 173 ? -6.734 5.842 9.633 1.00 91.31 173 VAL A CA 1
ATOM 1328 C C . VAL A 1 173 ? -7.729 5.360 10.688 1.00 91.31 173 VAL A C 1
ATOM 1330 O O . VAL A 1 173 ? -8.649 4.602 10.357 1.00 91.31 173 VAL A O 1
ATOM 1333 N N . ARG A 1 174 ? -7.557 5.806 11.935 1.00 88.06 174 ARG A N 1
ATOM 1334 C CA . ARG A 1 174 ? -8.420 5.528 13.094 1.00 88.06 174 ARG A CA 1
ATOM 1335 C C . ARG A 1 174 ? -8.654 6.843 13.840 1.00 88.06 174 ARG A C 1
ATOM 1337 O O . ARG A 1 174 ? -7.752 7.360 14.477 1.00 88.06 174 ARG A O 1
ATOM 1344 N N . GLY A 1 175 ? -9.850 7.422 13.732 1.00 85.00 175 GLY A N 1
ATOM 1345 C CA . GLY A 1 175 ? -10.101 8.751 14.305 1.00 85.00 175 GLY A CA 1
ATOM 1346 C C . GLY A 1 175 ? -9.159 9.811 13.715 1.00 85.00 175 GLY A C 1
ATOM 1347 O O . GLY A 1 175 ? -9.185 10.040 12.505 1.00 85.00 175 GLY A O 1
ATOM 1348 N N . GLU A 1 176 ? -8.342 10.435 14.565 1.00 81.62 176 GLU A N 1
ATOM 1349 C CA . GLU A 1 176 ? -7.302 11.404 14.171 1.00 81.62 176 GLU A CA 1
ATOM 1350 C C . GLU A 1 176 ? -5.921 10.764 13.957 1.00 81.62 176 GLU A C 1
ATOM 1352 O O . GLU A 1 176 ? -4.989 11.421 13.493 1.00 81.62 176 GLU A O 1
ATOM 1357 N N . GLU A 1 177 ? -5.788 9.472 14.248 1.00 83.69 177 GLU A N 1
ATOM 1358 C CA . GLU A 1 177 ? -4.541 8.732 14.125 1.00 83.69 177 GLU A CA 1
ATOM 1359 C C . GLU A 1 177 ? -4.395 8.138 12.730 1.00 83.69 177 GLU A C 1
ATOM 1361 O O . GLU A 1 177 ? -5.354 7.683 12.090 1.00 83.69 177 GLU A O 1
ATOM 1366 N N . THR A 1 178 ? -3.154 8.102 12.263 1.00 88.62 178 THR A N 1
ATOM 1367 C CA . THR A 1 178 ? -2.794 7.458 11.007 1.00 88.62 178 THR A CA 1
ATOM 1368 C C . THR A 1 178 ? -1.516 6.677 11.200 1.00 88.62 178 THR A C 1
ATOM 1370 O O . THR A 1 178 ? -0.577 7.189 11.803 1.00 88.62 178 THR A O 1
ATOM 1373 N N . GLY A 1 179 ? -1.447 5.500 10.600 1.00 90.38 179 GLY A N 1
ATOM 1374 C CA . GLY A 1 179 ? -0.242 4.690 10.622 1.00 90.38 179 GLY A CA 1
ATOM 1375 C C . GLY A 1 179 ? -0.051 3.927 9.326 1.00 90.38 179 GLY A C 1
ATOM 1376 O O . GLY A 1 179 ? -0.760 4.139 8.334 1.00 90.38 179 GLY A O 1
ATOM 1377 N N . GLN A 1 180 ? 0.943 3.057 9.324 1.00 92.19 180 GLN A N 1
ATOM 1378 C CA . GLN A 1 180 ? 1.266 2.183 8.209 1.00 92.19 180 GLN A CA 1
ATOM 1379 C C . GLN A 1 180 ? 0.675 0.798 8.452 1.00 92.19 180 GLN A C 1
ATOM 1381 O O . GLN A 1 180 ? 0.489 0.378 9.593 1.00 92.19 180 GLN A O 1
ATOM 1386 N N . ILE A 1 181 ? 0.380 0.102 7.360 1.00 92.56 181 ILE A N 1
ATOM 1387 C CA . ILE A 1 181 ? 0.111 -1.333 7.400 1.00 92.56 181 ILE A CA 1
ATOM 1388 C C . ILE A 1 181 ? 1.188 -2.046 6.597 1.00 92.56 181 ILE A C 1
ATOM 1390 O O . ILE A 1 181 ? 1.574 -1.573 5.521 1.00 92.56 181 ILE A O 1
ATOM 1394 N N . LEU A 1 182 ? 1.594 -3.201 7.098 1.00 92.44 182 LEU A N 1
ATOM 1395 C CA . LEU A 1 182 ? 2.380 -4.186 6.378 1.00 92.44 182 LEU A CA 1
ATOM 1396 C C . LEU A 1 182 ? 1.617 -5.508 6.433 1.00 92.44 182 LEU A C 1
ATOM 1398 O O . LEU A 1 182 ? 1.128 -5.885 7.494 1.00 92.44 182 LEU A O 1
ATOM 1402 N N . ILE A 1 183 ? 1.452 -6.174 5.293 1.00 90.25 183 ILE A N 1
ATOM 1403 C CA . ILE A 1 183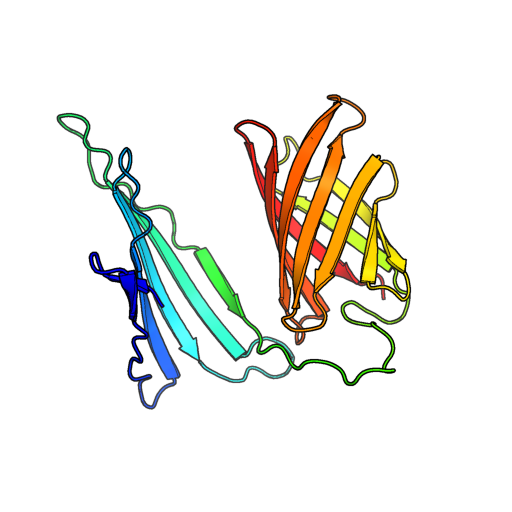 ? 0.915 -7.534 5.254 1.00 90.25 183 ILE A CA 1
ATOM 1404 C C . ILE A 1 183 ? 1.908 -8.440 4.556 1.00 90.25 183 ILE A C 1
ATOM 1406 O O . ILE A 1 183 ? 2.234 -8.191 3.397 1.00 90.25 183 ILE A O 1
ATOM 1410 N N . GLU A 1 184 ? 2.313 -9.504 5.230 1.00 90.00 184 GLU A N 1
ATOM 1411 C CA . GLU A 1 184 ? 3.274 -10.482 4.726 1.00 90.00 184 GLU A CA 1
ATOM 1412 C C . GLU A 1 184 ? 2.679 -11.889 4.774 1.00 90.00 184 GLU A C 1
ATOM 1414 O O . GLU A 1 184 ? 1.806 -12.183 5.597 1.00 90.00 184 GLU A O 1
ATOM 1419 N N . ALA A 1 185 ? 3.125 -12.737 3.849 1.00 83.56 185 ALA A N 1
ATOM 1420 C CA . ALA A 1 185 ? 2.819 -14.160 3.843 1.00 83.56 185 ALA A CA 1
ATOM 1421 C C . ALA A 1 185 ? 3.435 -14.847 5.069 1.00 83.56 185 ALA A C 1
ATOM 1423 O O . ALA A 1 185 ? 4.561 -14.529 5.446 1.00 83.56 185 ALA A O 1
ATOM 1424 N N . ASN A 1 186 ? 2.730 -15.823 5.642 1.00 73.44 186 ASN A N 1
ATOM 1425 C CA . ASN A 1 186 ? 3.350 -16.828 6.503 1.00 73.44 186 ASN A CA 1
ATOM 1426 C C . ASN A 1 186 ? 3.667 -18.038 5.619 1.00 73.44 186 ASN A C 1
ATOM 1428 O O . ASN A 1 186 ? 2.815 -18.918 5.462 1.00 73.44 186 ASN A O 1
ATOM 1432 N N . ASP A 1 187 ? 4.852 -18.038 5.012 1.00 62.50 187 ASP A N 1
ATOM 1433 C CA . ASP A 1 187 ? 5.408 -19.171 4.265 1.00 62.50 187 ASP A CA 1
ATOM 1434 C C . ASP A 1 187 ? 6.702 -19.662 4.943 1.00 62.50 187 ASP A C 1
ATOM 1436 O O . ASP A 1 187 ? 7.503 -18.809 5.396 1.00 62.50 187 ASP A O 1
#